Protein AF-A0A101QUZ6-F1 (afdb_monomer)

Structure (mmCIF, N/CA/C/O backbone):
data_AF-A0A101QUZ6-F1
#
_entry.id   AF-A0A101QUZ6-F1
#
loop_
_atom_site.group_PDB
_atom_site.id
_atom_site.type_symbol
_atom_site.label_atom_id
_atom_site.label_alt_id
_atom_site.label_comp_id
_atom_site.label_asym_id
_atom_site.label_entity_id
_atom_site.label_seq_id
_atom_site.pdbx_PDB_ins_code
_atom_site.Cartn_x
_atom_site.Cartn_y
_atom_site.Cartn_z
_atom_site.occupancy
_atom_site.B_iso_or_equiv
_atom_site.auth_seq_id
_atom_site.auth_comp_id
_atom_site.auth_asym_id
_atom_site.auth_atom_id
_atom_site.pdbx_PDB_model_num
ATOM 1 N N . MET A 1 1 ? 76.049 -48.363 -16.299 1.00 42.56 1 MET A N 1
ATOM 2 C CA . MET A 1 1 ? 76.229 -47.305 -15.280 1.00 42.56 1 MET A CA 1
ATOM 3 C C . MET A 1 1 ? 75.412 -46.112 -15.774 1.00 42.56 1 MET A C 1
ATOM 5 O O . MET A 1 1 ? 75.886 -45.398 -16.634 1.00 42.56 1 MET A O 1
ATOM 9 N N . GLY A 1 2 ? 74.082 -46.107 -15.621 1.00 36.84 2 GLY A N 1
ATOM 10 C CA . GLY A 1 2 ? 73.351 -45.710 -14.406 1.00 36.84 2 GLY A CA 1
ATOM 11 C C . GLY A 1 2 ? 73.368 -44.174 -14.322 1.00 36.84 2 GLY A C 1
ATOM 12 O O . GLY A 1 2 ? 74.439 -43.630 -14.116 1.00 36.84 2 GLY A O 1
ATOM 13 N N . ARG A 1 3 ? 72.272 -43.428 -14.489 1.00 41.03 3 ARG A N 1
ATOM 14 C CA . ARG A 1 3 ? 71.003 -43.545 -13.760 1.00 41.03 3 ARG A CA 1
ATOM 15 C C . ARG A 1 3 ? 69.808 -43.028 -14.570 1.00 41.03 3 ARG A C 1
ATOM 17 O O . ARG A 1 3 ? 69.936 -42.165 -15.426 1.00 41.03 3 ARG A O 1
ATOM 24 N N . TYR A 1 4 ? 68.672 -43.611 -14.214 1.00 39.34 4 TYR A N 1
ATOM 25 C CA . TYR A 1 4 ? 67.308 -43.292 -14.598 1.00 39.34 4 TYR A CA 1
ATOM 26 C C . TYR A 1 4 ? 66.916 -41.864 -14.207 1.00 39.34 4 TYR A C 1
ATOM 28 O O . TYR A 1 4 ? 67.157 -41.470 -13.068 1.00 39.34 4 TYR A O 1
ATOM 36 N N . ASP A 1 5 ? 66.228 -41.168 -15.109 1.00 43.84 5 ASP A N 1
ATOM 37 C CA . ASP A 1 5 ? 65.344 -40.060 -14.761 1.00 43.84 5 ASP A CA 1
ATOM 38 C C . ASP A 1 5 ? 63.912 -40.612 -14.711 1.00 43.84 5 ASP A C 1
ATOM 40 O O . ASP A 1 5 ? 63.370 -41.100 -15.707 1.00 43.84 5 ASP A O 1
ATOM 44 N N . ARG A 1 6 ? 63.357 -40.682 -13.502 1.00 41.38 6 ARG A N 1
ATOM 45 C CA . ARG A 1 6 ? 61.979 -41.100 -13.247 1.00 41.38 6 ARG A CA 1
ATOM 46 C C . ARG A 1 6 ? 61.505 -40.433 -11.965 1.00 41.38 6 ARG A C 1
ATOM 48 O O . ARG A 1 6 ? 61.770 -40.956 -10.891 1.00 41.38 6 ARG A O 1
ATOM 55 N N . THR A 1 7 ? 60.728 -39.371 -12.112 1.00 41.31 7 THR A N 1
ATOM 56 C CA . THR A 1 7 ? 59.613 -38.961 -11.239 1.00 41.31 7 THR A CA 1
ATOM 57 C C . THR A 1 7 ? 58.980 -37.729 -11.881 1.00 41.31 7 THR A C 1
ATOM 59 O O . THR A 1 7 ? 59.716 -36.873 -12.340 1.00 41.31 7 THR A O 1
ATOM 62 N N . ARG A 1 8 ? 57.677 -37.489 -11.907 1.00 38.09 8 ARG A N 1
ATOM 63 C CA . ARG A 1 8 ? 56.447 -38.211 -11.569 1.00 38.09 8 ARG A CA 1
ATOM 64 C C . ARG A 1 8 ? 55.339 -37.204 -11.927 1.00 38.09 8 ARG A C 1
ATOM 66 O O . ARG A 1 8 ? 55.593 -36.008 -11.889 1.00 38.09 8 ARG A O 1
ATOM 73 N N . ASP A 1 9 ? 54.175 -37.721 -12.291 1.00 35.62 9 ASP A N 1
ATOM 74 C CA . ASP A 1 9 ? 52.866 -37.062 -12.358 1.00 35.62 9 ASP A CA 1
ATOM 75 C C . ASP A 1 9 ? 52.779 -35.590 -11.917 1.00 35.62 9 ASP A C 1
ATOM 77 O O . ASP A 1 9 ? 52.912 -35.304 -10.729 1.00 35.62 9 ASP A O 1
ATOM 81 N N . GLU A 1 10 ? 52.360 -34.697 -12.819 1.00 37.34 10 GLU A N 1
ATOM 82 C CA . GLU A 1 10 ? 51.477 -33.604 -12.407 1.00 37.34 10 GLU A CA 1
ATOM 83 C C . GLU A 1 10 ? 50.166 -33.668 -13.188 1.00 37.34 10 GLU A C 1
ATOM 85 O O . GLU A 1 10 ? 50.056 -33.478 -14.400 1.00 37.34 10 GLU A O 1
ATOM 90 N N . VAL A 1 11 ? 49.179 -34.071 -12.401 1.00 47.50 11 VAL A N 1
ATOM 91 C CA . VAL A 1 11 ? 47.766 -34.212 -12.670 1.00 47.50 11 VAL A CA 1
ATOM 92 C C . VAL A 1 11 ? 47.163 -32.836 -12.951 1.00 47.50 11 VAL A C 1
ATOM 94 O O . VAL A 1 11 ? 47.577 -31.826 -12.396 1.00 47.50 11 VAL A O 1
ATOM 97 N N . HIS A 1 12 ? 46.148 -32.839 -13.811 1.00 41.09 12 HIS A N 1
ATOM 98 C CA . HIS A 1 12 ? 45.216 -31.745 -14.057 1.00 41.09 12 HIS A CA 1
ATOM 99 C C . HIS A 1 12 ? 44.867 -30.940 -12.790 1.00 41.09 12 HIS A C 1
ATOM 101 O O . HIS A 1 12 ? 44.098 -31.428 -11.963 1.00 41.09 12 HIS A O 1
ATOM 107 N N . ASP A 1 13 ? 45.288 -29.677 -12.709 1.00 36.69 13 ASP A N 1
ATOM 108 C CA . ASP A 1 13 ? 44.627 -28.695 -11.845 1.00 36.69 13 ASP A CA 1
ATOM 109 C C . ASP A 1 13 ? 43.650 -27.861 -12.685 1.00 36.69 13 ASP A C 1
ATOM 111 O O . ASP A 1 13 ? 43.944 -26.779 -13.196 1.00 36.69 13 ASP A O 1
ATOM 115 N N . ARG A 1 14 ? 42.458 -28.431 -12.897 1.00 38.19 14 ARG A N 1
ATOM 116 C CA . ARG A 1 14 ? 41.274 -27.643 -13.237 1.00 38.19 14 ARG A CA 1
ATOM 117 C C . ARG A 1 14 ? 40.796 -27.005 -11.937 1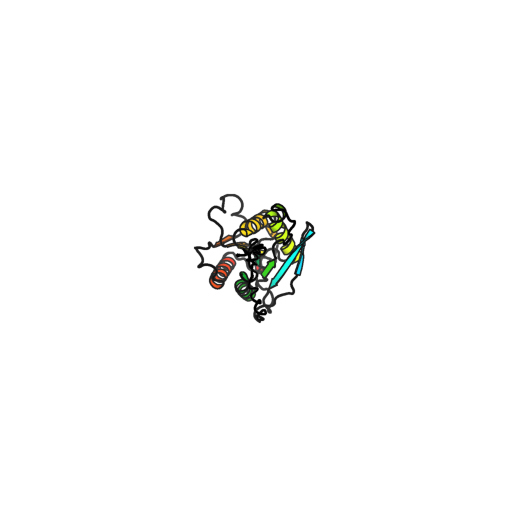.00 38.19 14 ARG A C 1
ATOM 119 O O . ARG A 1 14 ? 40.032 -27.635 -11.212 1.00 38.19 14 ARG A O 1
ATOM 126 N N . SER A 1 15 ? 41.205 -25.765 -11.679 1.00 37.25 15 SER A N 1
ATOM 127 C CA . SER A 1 15 ? 40.630 -24.948 -10.607 1.00 37.25 15 SER A CA 1
ATOM 128 C C . SER A 1 15 ? 39.096 -24.917 -10.719 1.00 37.25 15 SER A C 1
ATOM 130 O O . SER A 1 15 ? 38.573 -24.434 -11.730 1.00 37.25 15 SER A O 1
ATOM 132 N N . PRO A 1 16 ? 38.342 -25.415 -9.723 1.00 38.66 16 PRO A N 1
ATOM 133 C CA . PRO A 1 16 ? 36.901 -25.234 -9.686 1.00 38.66 16 PRO A CA 1
ATOM 134 C C . PRO A 1 16 ? 36.561 -23.835 -9.155 1.00 38.66 16 PRO A C 1
ATOM 136 O O . PRO A 1 16 ? 37.146 -23.349 -8.187 1.00 38.66 16 PRO A O 1
ATOM 139 N N . ALA A 1 17 ? 35.591 -23.194 -9.807 1.00 38.31 17 ALA A N 1
ATOM 140 C CA . ALA A 1 17 ? 34.994 -21.928 -9.394 1.00 38.31 17 ALA A CA 1
ATOM 141 C C . ALA A 1 17 ? 34.542 -21.966 -7.918 1.00 38.31 17 ALA A C 1
ATOM 143 O O . ALA A 1 17 ? 34.085 -23.015 -7.452 1.00 38.31 17 ALA A O 1
ATOM 144 N N . PRO A 1 18 ? 34.610 -20.845 -7.173 1.00 35.91 18 PRO A N 1
ATOM 145 C CA . PRO A 1 18 ? 34.205 -20.835 -5.777 1.00 35.91 18 PRO A CA 1
ATOM 146 C C . PRO A 1 18 ? 32.705 -21.127 -5.665 1.00 35.91 18 PRO A C 1
ATOM 148 O O . PRO A 1 18 ? 31.857 -20.340 -6.093 1.00 35.91 18 PRO A O 1
ATOM 151 N N . ALA A 1 19 ? 32.382 -22.270 -5.060 1.00 34.78 19 ALA A N 1
ATOM 152 C CA . ALA A 1 19 ? 31.044 -22.580 -4.598 1.00 34.78 19 ALA A CA 1
ATOM 153 C C . ALA A 1 19 ? 30.624 -21.498 -3.593 1.00 34.78 19 ALA A C 1
ATOM 155 O O . ALA A 1 19 ? 31.149 -21.416 -2.482 1.00 34.78 19 ALA A O 1
ATOM 156 N N . ARG A 1 20 ? 29.674 -20.646 -3.994 1.00 35.41 20 ARG A N 1
ATOM 157 C CA . ARG A 1 20 ? 28.907 -19.802 -3.077 1.00 35.41 20 ARG A CA 1
ATOM 158 C C . ARG A 1 20 ? 28.127 -20.726 -2.142 1.00 35.41 20 ARG A C 1
ATOM 160 O O . ARG A 1 20 ? 26.983 -21.079 -2.415 1.00 35.41 20 ARG A O 1
ATOM 167 N N . SER A 1 21 ? 28.747 -21.099 -1.029 1.00 32.53 21 SER A N 1
ATOM 168 C CA . SER A 1 21 ? 28.050 -21.592 0.153 1.00 32.53 21 SER A CA 1
ATOM 169 C C . SER A 1 21 ? 27.246 -20.431 0.731 1.00 32.53 21 SER A C 1
ATOM 171 O O . SER A 1 21 ? 27.668 -19.752 1.663 1.00 32.53 21 SER A O 1
ATOM 173 N N . ALA A 1 22 ? 26.088 -20.157 0.131 1.00 36.81 22 ALA A N 1
ATOM 174 C CA . ALA A 1 22 ? 25.053 -19.393 0.795 1.00 36.81 22 ALA A CA 1
ATOM 175 C C . ALA A 1 22 ? 24.593 -20.247 1.976 1.00 36.81 22 ALA A C 1
ATOM 177 O O . ALA A 1 22 ? 23.883 -21.240 1.804 1.00 36.81 22 ALA A O 1
ATOM 178 N N . HIS A 1 23 ? 25.046 -19.889 3.175 1.00 31.53 23 HIS A N 1
ATOM 179 C CA . HIS A 1 23 ? 24.430 -20.340 4.409 1.00 31.53 23 HIS A CA 1
ATOM 180 C C . HIS A 1 23 ? 22.952 -19.952 4.343 1.00 31.53 23 HIS A C 1
ATOM 182 O O . HIS A 1 23 ? 22.574 -18.811 4.594 1.00 31.53 23 HIS A O 1
ATOM 188 N N . ARG A 1 24 ? 22.107 -20.898 3.928 1.00 35.34 24 ARG A N 1
ATOM 189 C CA . ARG A 1 24 ? 20.660 -20.777 4.025 1.00 35.34 24 ARG A CA 1
ATOM 190 C C . ARG A 1 24 ? 20.326 -20.943 5.496 1.00 35.34 24 ARG A C 1
ATOM 192 O O . ARG A 1 24 ? 20.097 -22.057 5.960 1.00 35.34 24 ARG A O 1
ATOM 199 N N . THR A 1 25 ? 20.361 -19.841 6.233 1.00 29.94 25 THR A N 1
ATOM 200 C CA . THR A 1 25 ? 19.826 -19.796 7.588 1.00 29.94 25 THR A CA 1
ATOM 201 C C . THR A 1 25 ? 18.371 -20.257 7.501 1.00 29.94 25 THR A C 1
ATOM 203 O O . THR A 1 25 ? 17.612 -19.702 6.698 1.00 29.94 25 THR A O 1
ATOM 206 N N . PRO A 1 26 ? 17.963 -21.309 8.227 1.00 26.14 26 PRO A N 1
ATOM 207 C CA . PRO A 1 26 ? 16.562 -21.683 8.269 1.00 26.14 26 PRO A CA 1
ATOM 208 C C . PRO A 1 26 ? 15.777 -20.488 8.816 1.00 26.14 26 PRO A C 1
ATOM 210 O O . PRO A 1 26 ? 16.120 -19.947 9.866 1.00 26.14 26 PRO A O 1
ATOM 213 N N . HIS A 1 27 ? 14.755 -20.053 8.074 1.00 33.41 27 HIS A N 1
ATOM 214 C CA . HIS A 1 27 ? 13.806 -19.062 8.570 1.00 33.41 27 HIS A CA 1
ATOM 215 C C . HIS A 1 27 ? 13.252 -19.566 9.907 1.00 33.41 27 HIS A C 1
ATOM 217 O O . HIS A 1 27 ? 12.784 -20.711 9.951 1.00 33.41 27 HIS A O 1
ATOM 223 N N . PRO A 1 28 ? 13.286 -18.759 10.983 1.00 34.59 28 PRO A N 1
ATOM 224 C CA . PRO A 1 28 ? 12.571 -19.120 12.191 1.00 34.59 28 PRO A CA 1
ATOM 225 C C . PRO A 1 28 ? 11.105 -19.306 11.803 1.00 34.59 28 PRO A C 1
ATOM 227 O O . PRO A 1 28 ? 10.523 -18.479 11.096 1.00 34.59 28 PRO A O 1
ATOM 230 N N . ALA A 1 29 ? 10.544 -20.450 12.196 1.00 35.34 29 ALA A N 1
ATOM 231 C CA . ALA A 1 29 ? 9.123 -20.714 12.077 1.00 35.34 29 ALA A CA 1
ATOM 232 C C . ALA A 1 29 ? 8.376 -19.488 12.608 1.00 35.34 29 ALA A C 1
ATOM 234 O O . ALA A 1 29 ? 8.662 -19.050 13.721 1.00 35.34 29 ALA A O 1
ATOM 235 N N . LEU A 1 30 ? 7.493 -18.927 11.775 1.00 44.59 30 LEU A N 1
ATOM 236 C CA . LEU A 1 30 ? 6.631 -17.789 12.085 1.00 44.59 30 LEU A CA 1
ATOM 237 C C . LEU A 1 30 ? 6.100 -17.956 13.509 1.00 44.59 30 LEU A C 1
ATOM 239 O O . LEU A 1 30 ? 5.217 -18.786 13.746 1.00 44.59 30 LEU A O 1
ATOM 243 N N . LEU A 1 31 ? 6.672 -17.209 14.455 1.00 41.16 31 LEU A N 1
ATOM 244 C CA . LEU A 1 31 ? 6.081 -17.067 15.771 1.00 41.16 31 LEU A CA 1
ATOM 245 C C . LEU A 1 31 ? 4.682 -16.524 15.484 1.00 41.16 31 LEU A C 1
ATOM 247 O O . LEU A 1 31 ? 4.551 -15.484 14.836 1.00 41.16 31 LEU A O 1
ATOM 251 N N . ARG A 1 32 ? 3.643 -17.294 15.821 1.00 48.56 32 ARG A N 1
ATOM 252 C CA . ARG A 1 32 ? 2.269 -16.818 15.684 1.00 48.56 32 ARG A CA 1
ATOM 253 C C . ARG A 1 32 ? 2.153 -15.620 16.604 1.00 48.56 32 ARG A C 1
ATOM 255 O O . ARG A 1 32 ? 2.081 -15.778 17.816 1.00 48.56 32 ARG A O 1
ATOM 262 N N . ASP A 1 33 ? 2.220 -14.438 16.017 1.00 59.12 33 ASP A N 1
ATOM 263 C CA . ASP A 1 33 ? 1.879 -13.230 16.725 1.00 59.12 33 ASP A CA 1
ATOM 264 C C . ASP A 1 33 ? 0.356 -13.230 16.874 1.00 59.12 33 ASP A C 1
ATOM 266 O O . ASP A 1 33 ? -0.371 -12.980 15.912 1.00 59.12 33 ASP A O 1
ATOM 270 N N . ASP A 1 34 ? -0.135 -13.573 18.067 1.00 61.84 34 ASP A N 1
ATOM 271 C CA . ASP A 1 34 ? -1.568 -13.599 18.385 1.00 61.84 34 ASP A CA 1
ATOM 272 C C . ASP A 1 34 ? -2.233 -12.215 18.213 1.00 61.84 34 ASP A C 1
ATOM 274 O O . ASP A 1 34 ? -3.463 -12.102 18.215 1.00 61.84 34 ASP A O 1
ATOM 278 N N . ARG A 1 35 ? -1.435 -11.153 18.019 1.00 62.91 35 ARG A N 1
ATOM 279 C CA . ARG A 1 35 ? -1.890 -9.796 17.680 1.00 62.91 35 ARG A CA 1
ATOM 280 C C . ARG A 1 35 ? -2.349 -9.666 16.231 1.00 62.91 35 ARG A C 1
ATOM 282 O O . ARG A 1 35 ? -3.071 -8.724 15.906 1.00 62.91 35 ARG A O 1
ATOM 289 N N . LEU A 1 36 ? -1.970 -10.604 15.364 1.00 78.56 36 LEU A N 1
ATOM 290 C CA . LEU A 1 36 ? -2.207 -10.538 13.930 1.00 78.56 36 LEU A CA 1
ATOM 291 C C . LEU A 1 36 ? -3.049 -11.704 13.428 1.00 78.56 36 LEU A C 1
ATOM 293 O O . LEU A 1 36 ? -2.748 -12.880 13.620 1.00 78.56 36 LEU A O 1
ATOM 297 N N . ARG A 1 37 ? -4.071 -11.373 12.642 1.00 83.56 37 ARG A N 1
ATOM 298 C CA . ARG A 1 37 ? -4.712 -12.321 11.738 1.00 83.56 37 ARG A CA 1
ATOM 299 C C . ARG A 1 37 ? -4.129 -12.134 10.339 1.00 83.56 37 ARG A C 1
ATOM 301 O O . ARG A 1 37 ? -4.593 -11.301 9.562 1.00 83.56 37 ARG A O 1
ATOM 308 N N . THR A 1 38 ? -3.142 -12.956 10.001 1.00 84.44 38 THR A N 1
ATOM 309 C CA . THR A 1 38 ? -2.639 -13.084 8.627 1.00 84.44 38 THR A CA 1
ATOM 310 C C . THR A 1 38 ? -3.601 -13.926 7.792 1.00 84.44 38 THR A C 1
ATOM 312 O O . THR A 1 38 ? -3.894 -15.075 8.131 1.00 84.44 38 THR A O 1
ATOM 315 N N . LEU A 1 39 ? -4.095 -13.371 6.685 1.00 84.88 39 LEU A N 1
ATOM 316 C CA . LEU A 1 39 ? -4.885 -14.131 5.717 1.00 84.88 39 LEU A CA 1
ATOM 317 C C . LEU A 1 39 ? -3.985 -15.053 4.880 1.00 84.88 39 LEU A C 1
ATOM 319 O O . LEU A 1 39 ? -2.802 -14.750 4.692 1.00 84.88 39 LEU A O 1
ATOM 323 N N . PRO A 1 40 ? -4.534 -16.156 4.331 1.00 86.44 40 PRO A N 1
ATOM 324 C CA . PRO A 1 40 ? -3.812 -16.979 3.372 1.00 86.44 40 PRO A CA 1
ATOM 325 C C . PRO A 1 40 ? -3.231 -16.123 2.246 1.00 86.44 40 PRO A C 1
ATOM 327 O O . PRO A 1 40 ? -3.881 -15.195 1.759 1.00 86.44 40 PRO A O 1
ATOM 330 N N . ARG A 1 41 ? -2.004 -16.450 1.833 1.00 87.12 41 ARG A N 1
ATOM 331 C CA . ARG A 1 41 ? -1.336 -15.782 0.715 1.00 87.12 41 ARG A CA 1
ATOM 332 C C . ARG A 1 41 ? -2.228 -15.852 -0.526 1.00 87.12 41 ARG A C 1
ATOM 334 O O . ARG A 1 41 ? -2.626 -16.939 -0.943 1.00 87.12 41 ARG A O 1
ATOM 341 N N . GLY A 1 42 ? -2.525 -14.691 -1.096 1.00 88.31 42 GLY A N 1
ATOM 342 C CA . GLY A 1 42 ? -3.335 -14.551 -2.296 1.00 88.31 42 GLY A CA 1
ATOM 343 C C . GLY A 1 42 ? -2.476 -14.365 -3.538 1.00 88.31 42 GLY A C 1
ATOM 344 O O . GLY A 1 42 ? -1.282 -14.061 -3.461 1.00 88.31 42 GLY A O 1
ATOM 345 N N . THR A 1 43 ? -3.093 -14.541 -4.701 1.00 90.75 43 THR A N 1
ATOM 346 C CA . THR A 1 43 ? -2.470 -14.230 -5.989 1.00 90.75 43 THR A CA 1
ATOM 347 C C . THR A 1 43 ? -3.452 -13.518 -6.890 1.00 90.75 43 THR A C 1
ATOM 349 O O . THR A 1 43 ? -4.609 -13.925 -6.961 1.00 90.75 43 THR A O 1
ATOM 352 N N . LEU A 1 44 ? -2.969 -12.508 -7.602 1.00 90.69 44 LEU A N 1
ATOM 353 C CA . LEU A 1 44 ? -3.723 -11.738 -8.578 1.00 90.69 44 LEU A CA 1
ATOM 354 C C . LEU A 1 44 ? -3.053 -11.885 -9.944 1.00 90.69 44 LEU A C 1
ATOM 356 O O . LEU A 1 44 ? -1.828 -11.847 -10.040 1.00 90.69 44 LEU A O 1
ATOM 360 N N . ILE A 1 45 ? -3.864 -12.052 -10.985 1.00 90.44 45 ILE A N 1
ATOM 361 C CA . ILE A 1 45 ? -3.429 -11.850 -12.366 1.00 90.44 45 ILE A CA 1
ATOM 362 C C . ILE A 1 45 ? -3.744 -10.398 -12.721 1.00 90.44 45 ILE A C 1
ATOM 364 O O . ILE A 1 45 ? -4.898 -9.976 -12.644 1.00 90.44 45 ILE A O 1
ATOM 368 N N . THR A 1 46 ? -2.713 -9.627 -13.032 1.00 86.56 46 THR A N 1
ATOM 369 C CA . THR A 1 46 ? -2.804 -8.213 -13.402 1.00 86.56 46 THR A CA 1
ATOM 370 C C . THR A 1 46 ? -3.359 -8.077 -14.827 1.00 86.56 46 THR A C 1
ATOM 372 O O . THR A 1 46 ? -3.400 -9.064 -15.566 1.00 86.56 46 THR A O 1
ATOM 375 N N . PRO A 1 47 ? -3.808 -6.880 -15.253 1.00 82.75 47 PRO A N 1
ATOM 376 C CA . PRO A 1 47 ? -4.427 -6.698 -16.572 1.00 82.75 47 PRO A CA 1
ATOM 377 C C . PRO A 1 47 ? -3.552 -7.115 -17.761 1.00 82.75 47 PRO A C 1
ATOM 379 O O . PRO A 1 47 ? -4.072 -7.501 -18.801 1.00 82.75 47 PRO A O 1
ATOM 382 N N . ASP A 1 48 ? -2.231 -7.066 -17.604 1.00 83.75 48 ASP A N 1
ATOM 383 C CA . ASP A 1 48 ? -1.251 -7.503 -18.600 1.00 83.75 48 ASP A CA 1
ATOM 384 C C . ASP A 1 48 ? -0.863 -8.990 -18.469 1.00 83.75 48 ASP A C 1
ATOM 386 O O . ASP A 1 48 ? 0.083 -9.446 -19.105 1.00 83.75 48 ASP A O 1
ATOM 390 N N . GLY A 1 49 ? -1.585 -9.760 -17.650 1.00 84.69 49 GLY A N 1
ATOM 391 C CA . GLY A 1 49 ? -1.399 -11.202 -17.486 1.00 84.69 49 GLY A CA 1
ATOM 392 C C . GLY A 1 49 ? -0.332 -11.604 -16.465 1.00 84.69 49 GLY A C 1
ATOM 393 O O . GLY A 1 49 ? -0.118 -12.800 -16.257 1.00 84.69 49 GLY A O 1
ATOM 394 N N . THR A 1 50 ? 0.316 -10.649 -15.793 1.00 85.12 50 THR A N 1
ATOM 395 C CA . THR A 1 50 ? 1.358 -10.954 -14.804 1.00 85.12 50 THR A CA 1
ATOM 396 C C . THR A 1 50 ? 0.750 -11.490 -13.511 1.00 85.12 50 THR A C 1
ATOM 398 O O . THR A 1 50 ? -0.210 -10.954 -12.962 1.00 85.12 50 THR A O 1
ATOM 401 N N . ARG A 1 51 ? 1.318 -12.574 -12.977 1.00 86.94 51 ARG A N 1
ATOM 402 C CA . ARG A 1 51 ? 0.904 -13.120 -11.681 1.00 86.94 51 ARG A CA 1
ATOM 403 C C . ARG A 1 51 ? 1.698 -12.457 -10.563 1.00 86.94 51 ARG A C 1
ATOM 405 O O . ARG A 1 51 ? 2.889 -12.720 -10.421 1.00 86.94 51 ARG A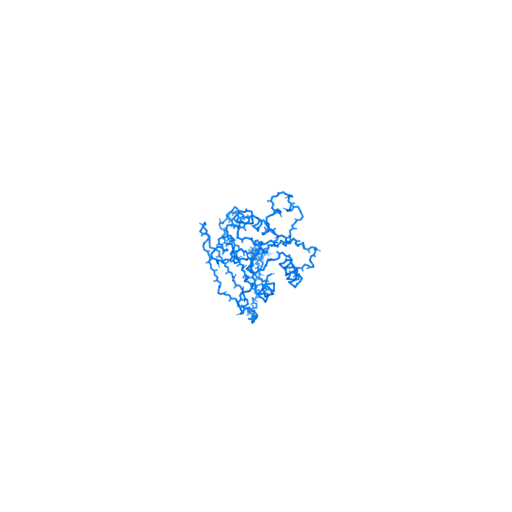 O 1
ATOM 412 N N . ILE A 1 52 ? 1.020 -11.687 -9.720 1.00 86.62 52 ILE A N 1
ATOM 413 C CA . ILE A 1 52 ? 1.586 -11.154 -8.477 1.00 86.62 52 ILE A CA 1
ATOM 414 C C . ILE A 1 52 ? 1.036 -11.917 -7.275 1.00 86.62 52 ILE A C 1
ATOM 416 O O . ILE A 1 52 ? -0.112 -12.373 -7.266 1.00 86.62 52 ILE A O 1
ATOM 420 N N . ALA A 1 53 ? 1.859 -12.073 -6.245 1.00 88.94 53 ALA A N 1
ATOM 421 C CA . ALA A 1 53 ? 1.437 -12.640 -4.973 1.00 88.94 53 ALA A CA 1
ATOM 422 C C . ALA A 1 53 ? 1.305 -11.536 -3.932 1.00 88.94 53 ALA A C 1
ATOM 424 O O . ALA A 1 53 ? 2.119 -10.618 -3.905 1.00 88.94 53 ALA A O 1
ATOM 425 N N . TYR A 1 54 ? 0.313 -11.643 -3.057 1.00 90.12 54 TYR A N 1
ATOM 426 C CA . TYR A 1 54 ? 0.090 -10.663 -2.003 1.00 90.12 54 TYR A CA 1
ATOM 427 C C . TYR A 1 54 ? -0.231 -11.329 -0.668 1.00 90.12 54 TYR A C 1
ATOM 429 O O . TYR A 1 54 ? -0.725 -12.460 -0.599 1.00 90.12 54 TYR A O 1
ATOM 437 N N . ARG A 1 55 ? 0.049 -10.601 0.409 1.00 91.06 55 ARG A N 1
ATOM 438 C CA . ARG A 1 55 ? -0.319 -10.952 1.779 1.00 91.06 55 ARG A CA 1
ATOM 439 C C . ARG A 1 55 ? -1.178 -9.836 2.355 1.00 91.06 55 ARG A C 1
ATOM 441 O O . ARG A 1 55 ? -0.984 -8.659 2.055 1.00 91.06 55 ARG A O 1
ATOM 448 N N . THR A 1 56 ? -2.161 -10.232 3.150 1.00 91.88 56 THR A N 1
ATOM 449 C CA . THR A 1 56 ? -3.023 -9.320 3.894 1.00 91.88 56 THR A CA 1
ATOM 450 C C . THR A 1 56 ? -2.938 -9.674 5.364 1.00 91.88 56 THR A C 1
ATOM 452 O O . THR A 1 56 ? -3.179 -10.821 5.740 1.00 91.88 56 THR A O 1
ATOM 455 N N . ASP A 1 57 ? -2.645 -8.671 6.173 1.00 92.62 57 ASP A N 1
ATOM 456 C CA . ASP A 1 57 ? -2.581 -8.750 7.621 1.00 92.62 57 ASP A CA 1
ATOM 457 C C . ASP A 1 57 ? -3.619 -7.769 8.203 1.00 92.62 57 ASP A C 1
ATOM 459 O O . ASP A 1 57 ? -3.885 -6.703 7.638 1.00 92.62 57 ASP A O 1
ATOM 463 N N . LEU A 1 58 ? -4.296 -8.169 9.279 1.00 92.56 58 LEU A N 1
ATOM 464 C CA . LEU A 1 58 ? -5.275 -7.338 9.983 1.00 92.56 58 LEU A CA 1
ATOM 465 C C . LEU A 1 58 ? -5.374 -7.745 11.455 1.00 92.56 58 LEU A C 1
ATOM 467 O O . LEU A 1 58 ? -5.027 -8.869 11.819 1.00 92.56 58 LEU A O 1
ATOM 471 N N . SER A 1 59 ? -5.924 -6.867 12.293 1.00 89.81 59 SER A N 1
ATOM 472 C CA . SER A 1 59 ? -6.279 -7.227 13.670 1.00 89.81 59 SER A CA 1
ATOM 473 C C . SER A 1 59 ? -7.316 -8.361 13.710 1.00 89.81 59 SER A C 1
ATOM 475 O O . SER A 1 59 ? -8.261 -8.362 12.908 1.00 89.81 59 SER A O 1
ATOM 477 N N . PRO A 1 60 ? -7.237 -9.283 14.690 1.00 85.38 60 PRO A N 1
ATOM 478 C CA . PRO A 1 60 ? -8.302 -10.2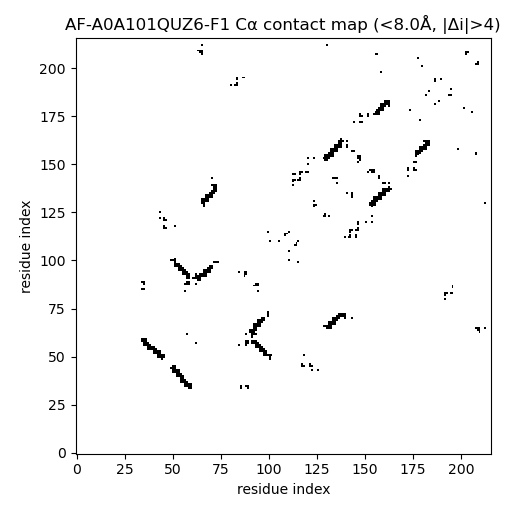36 14.998 1.00 85.38 60 PRO A CA 1
ATOM 479 C C . PRO A 1 60 ? -9.662 -9.576 15.263 1.00 85.38 60 PRO A C 1
ATOM 481 O O . PRO A 1 60 ? -10.698 -10.194 15.027 1.00 85.38 60 PRO A O 1
ATOM 484 N N . ARG A 1 61 ? -9.672 -8.313 15.712 1.00 86.12 61 ARG A N 1
ATOM 485 C CA . ARG A 1 61 ? -10.892 -7.527 15.968 1.00 86.12 61 ARG A CA 1
ATOM 486 C C . ARG A 1 61 ? -11.532 -6.965 14.692 1.00 86.12 61 ARG A C 1
ATOM 488 O O . ARG A 1 61 ? -12.612 -6.387 14.756 1.00 86.12 61 ARG A O 1
ATOM 495 N N . GLY A 1 62 ? -10.896 -7.167 13.539 1.00 81.38 62 GLY A N 1
ATOM 496 C CA . GLY A 1 62 ? -11.308 -6.595 12.262 1.00 81.38 62 GLY A CA 1
ATOM 497 C C . GLY A 1 62 ? -10.760 -5.179 12.039 1.00 81.38 62 GLY A C 1
ATOM 498 O O . GLY A 1 62 ? -10.216 -4.566 12.957 1.00 81.38 62 GLY A O 1
ATOM 499 N N . PRO A 1 63 ? -10.862 -4.658 10.804 1.00 85.81 63 PRO A N 1
ATOM 500 C CA . PRO A 1 63 ? -10.339 -3.341 10.468 1.00 85.81 63 PRO A CA 1
ATOM 501 C C . PRO A 1 63 ? -11.266 -2.213 10.946 1.00 85.81 63 PRO A C 1
ATOM 503 O O . PRO A 1 63 ? -12.476 -2.256 10.712 1.00 85.81 63 PRO A O 1
ATOM 506 N N . ALA A 1 64 ? -10.684 -1.167 11.527 1.00 86.00 64 ALA A N 1
ATOM 507 C CA . ALA A 1 64 ? -11.348 0.057 11.984 1.00 86.00 64 ALA A CA 1
ATOM 508 C C . ALA A 1 64 ? -10.804 1.332 11.303 1.00 86.00 64 ALA A C 1
ATOM 510 O O . ALA A 1 64 ? -11.518 2.331 11.228 1.00 86.00 64 ALA A O 1
ATOM 511 N N . GLY A 1 65 ? -9.585 1.286 10.757 1.00 87.38 65 GLY A N 1
ATOM 512 C CA . GLY A 1 65 ? -8.940 2.379 10.027 1.00 87.38 65 GLY A CA 1
ATOM 513 C C . GLY A 1 65 ? -8.967 2.203 8.502 1.00 87.38 65 GLY A C 1
ATOM 514 O O . GLY A 1 65 ? -9.458 1.182 8.003 1.00 87.38 65 GLY A O 1
ATOM 515 N N . PRO A 1 66 ? -8.448 3.188 7.744 1.00 91.62 66 PRO A N 1
ATOM 516 C CA . PRO A 1 66 ? -8.235 3.040 6.307 1.00 91.62 66 PRO A CA 1
ATOM 517 C C . PRO A 1 66 ? -7.249 1.898 6.007 1.00 91.62 66 PRO A C 1
ATOM 519 O O . PRO A 1 66 ? -6.371 1.608 6.827 1.00 91.62 66 PRO A O 1
ATOM 522 N N . PRO A 1 67 ? -7.367 1.229 4.851 1.00 95.38 67 PRO A N 1
ATOM 523 C CA . PRO A 1 67 ? -6.388 0.235 4.441 1.00 95.38 67 PRO A CA 1
ATOM 524 C C . PRO A 1 67 ? -5.039 0.884 4.128 1.00 95.38 67 PRO A C 1
ATOM 526 O O . PRO A 1 67 ? -4.967 2.030 3.683 1.00 95.38 67 PRO A O 1
ATOM 529 N N . VAL A 1 68 ? -3.974 0.118 4.343 1.00 95.19 68 VAL A N 1
ATOM 530 C CA . VAL A 1 68 ? -2.593 0.523 4.082 1.00 95.19 68 VAL A CA 1
ATOM 531 C C . VAL A 1 68 ? -1.992 -0.427 3.054 1.00 95.19 68 VAL A C 1
ATOM 533 O O . VAL A 1 68 ? -2.029 -1.645 3.238 1.00 95.19 68 VAL A O 1
ATOM 536 N N . LEU A 1 69 ? -1.430 0.123 1.981 1.00 94.31 69 LEU A N 1
ATOM 537 C CA . LEU A 1 69 ? -0.639 -0.618 1.005 1.00 94.31 69 LEU A CA 1
ATOM 538 C C . LEU A 1 69 ? 0.840 -0.284 1.205 1.00 94.31 69 LEU A C 1
ATOM 540 O O . LEU A 1 69 ? 1.252 0.863 1.034 1.00 94.31 69 LEU A O 1
ATOM 544 N N . LEU A 1 70 ? 1.623 -1.299 1.562 1.00 91.75 70 LEU A N 1
ATOM 545 C CA . LEU A 1 70 ? 3.074 -1.202 1.673 1.00 91.75 70 LEU A CA 1
ATOM 546 C C . LEU A 1 70 ? 3.702 -1.493 0.307 1.00 91.75 70 LEU A C 1
ATOM 548 O O . LEU A 1 70 ? 3.434 -2.538 -0.294 1.00 91.75 70 LEU A O 1
ATOM 552 N N . LEU A 1 71 ? 4.525 -0.563 -0.174 1.00 88.81 71 LEU A N 1
ATOM 553 C CA . LEU A 1 71 ? 5.237 -0.644 -1.443 1.00 88.81 71 LEU A CA 1
ATOM 554 C C . LEU A 1 71 ? 6.746 -0.685 -1.181 1.00 88.81 71 LEU A C 1
ATOM 556 O O . LEU A 1 71 ? 7.342 0.301 -0.737 1.00 88.81 71 LEU A O 1
ATOM 560 N N . ASP A 1 72 ? 7.356 -1.825 -1.490 1.00 82.00 72 ASP A N 1
ATOM 561 C CA . ASP A 1 72 ? 8.806 -1.999 -1.460 1.00 82.00 72 ASP A CA 1
ATOM 562 C C . ASP A 1 72 ? 9.444 -1.767 -2.826 1.00 82.00 72 ASP A C 1
ATOM 564 O O . ASP A 1 72 ? 8.838 -1.990 -3.876 1.00 82.00 72 ASP A O 1
ATOM 568 N N . GLY A 1 73 ? 10.715 -1.369 -2.793 1.00 63.47 73 GLY A N 1
ATOM 569 C CA . GLY A 1 73 ? 11.594 -1.473 -3.950 1.00 63.47 73 GLY A CA 1
ATOM 570 C C . GLY A 1 73 ? 11.920 -2.936 -4.304 1.00 63.47 73 GLY A C 1
ATOM 571 O O . GLY A 1 73 ? 11.634 -3.859 -3.536 1.00 63.47 73 GLY A O 1
ATOM 572 N N . PRO A 1 74 ? 12.578 -3.175 -5.449 1.00 53.69 74 PRO A N 1
ATOM 573 C CA . PRO A 1 74 ? 12.872 -4.516 -5.970 1.00 53.69 74 PRO A CA 1
ATOM 574 C C . PRO A 1 74 ? 13.752 -5.386 -5.050 1.00 53.69 74 PRO A C 1
ATOM 576 O O . PRO A 1 74 ? 13.846 -6.595 -5.256 1.00 53.69 74 PRO A O 1
ATOM 579 N N . THR A 1 75 ? 14.384 -4.796 -4.033 1.00 52.03 75 THR A N 1
ATOM 580 C CA . THR A 1 75 ? 15.297 -5.459 -3.089 1.00 52.03 75 THR A CA 1
ATOM 581 C C . THR A 1 75 ? 14.726 -5.638 -1.677 1.00 52.03 75 THR A C 1
ATOM 583 O O . THR A 1 75 ? 15.480 -6.004 -0.776 1.00 52.03 75 THR A O 1
ATOM 586 N N . GLY A 1 76 ? 13.439 -5.352 -1.449 1.00 54.59 76 GLY A N 1
ATOM 587 C CA . GLY A 1 76 ? 12.826 -5.461 -0.118 1.00 54.59 76 GLY A CA 1
ATOM 588 C C . GLY A 1 76 ? 12.861 -6.890 0.436 1.00 54.59 76 GLY A C 1
ATOM 589 O O . GLY A 1 76 ? 12.553 -7.850 -0.281 1.00 54.59 76 GLY A O 1
ATOM 590 N N . HIS A 1 77 ? 13.236 -7.052 1.710 1.00 55.38 77 HIS A N 1
ATOM 591 C CA . HIS A 1 77 ? 13.191 -8.348 2.384 1.00 55.38 77 HIS A CA 1
ATOM 592 C C . HIS A 1 77 ? 11.831 -8.534 3.060 1.00 55.38 77 HIS A C 1
ATOM 594 O O . HIS A 1 77 ? 11.260 -7.614 3.639 1.00 55.38 77 HIS A O 1
ATOM 600 N N . ALA A 1 78 ? 11.316 -9.767 3.034 1.00 52.31 78 ALA A N 1
ATOM 601 C CA . ALA A 1 78 ? 9.967 -10.089 3.506 1.00 52.31 78 ALA A CA 1
ATOM 602 C C . ALA A 1 78 ? 9.689 -9.744 4.988 1.00 52.31 78 ALA A C 1
ATOM 604 O O . ALA A 1 78 ? 8.518 -9.713 5.367 1.00 52.31 78 ALA A O 1
ATOM 605 N N . GLY A 1 79 ? 10.732 -9.500 5.793 1.00 61.34 79 GLY A N 1
ATOM 606 C CA . GLY A 1 79 ? 10.642 -9.163 7.216 1.00 61.34 79 GLY A CA 1
ATOM 607 C C . GLY A 1 79 ? 10.731 -7.669 7.547 1.00 61.34 79 GLY A C 1
ATOM 608 O O . GLY A 1 79 ? 10.381 -7.297 8.662 1.00 61.34 79 GLY A O 1
ATOM 609 N N . ASP A 1 80 ? 11.119 -6.801 6.603 1.00 69.81 80 ASP A N 1
ATOM 610 C CA . ASP A 1 80 ? 11.422 -5.379 6.884 1.00 69.81 80 ASP A CA 1
ATOM 611 C C . ASP A 1 80 ? 10.189 -4.554 7.298 1.00 69.81 80 ASP A C 1
ATOM 613 O O . ASP A 1 80 ? 10.298 -3.390 7.684 1.00 69.81 80 ASP A O 1
ATOM 617 N N . TRP A 1 81 ? 9.001 -5.148 7.193 1.00 80.88 81 TRP A N 1
ATOM 618 C CA . TRP A 1 81 ? 7.727 -4.526 7.530 1.00 80.88 81 TRP A CA 1
ATOM 619 C C . TRP A 1 81 ? 6.937 -5.276 8.587 1.00 80.88 81 TRP A C 1
ATOM 621 O O . TRP A 1 81 ? 5.856 -4.806 8.928 1.00 80.88 81 TRP A O 1
ATOM 631 N N . ASP A 1 82 ? 7.387 -6.435 9.073 1.00 84.94 82 ASP A N 1
ATOM 632 C CA . ASP A 1 82 ? 6.534 -7.280 9.916 1.00 84.94 82 ASP A CA 1
ATOM 633 C C . ASP A 1 82 ? 6.159 -6.562 11.229 1.00 84.94 82 ASP A C 1
ATOM 635 O O . ASP A 1 82 ? 4.978 -6.517 11.578 1.00 84.94 82 ASP A O 1
ATOM 639 N N . ASP A 1 83 ? 7.108 -5.871 11.868 1.00 85.62 83 ASP A N 1
ATOM 640 C CA . ASP A 1 83 ? 6.842 -5.079 13.079 1.00 85.62 83 ASP A CA 1
ATOM 641 C C . ASP A 1 83 ? 5.932 -3.871 12.814 1.00 85.62 83 ASP A C 1
ATOM 643 O O . ASP A 1 83 ? 4.998 -3.609 13.576 1.00 85.62 83 ASP A O 1
ATOM 647 N N . LEU A 1 84 ? 6.158 -3.133 11.719 1.00 86.75 84 LEU A N 1
ATOM 648 C CA . LEU A 1 84 ? 5.275 -2.022 11.347 1.00 86.75 84 LEU A CA 1
ATOM 649 C C . LEU A 1 84 ? 3.866 -2.534 11.021 1.00 86.75 84 LEU A C 1
ATOM 651 O O . LEU A 1 84 ? 2.872 -1.923 11.403 1.00 86.75 84 LEU A O 1
ATOM 655 N N . THR A 1 85 ? 3.780 -3.674 10.338 1.00 89.88 85 THR A N 1
ATOM 656 C CA . THR A 1 85 ? 2.524 -4.335 9.983 1.00 89.88 85 THR A CA 1
ATOM 657 C C . THR A 1 85 ? 1.745 -4.705 11.236 1.00 89.88 85 THR A C 1
ATOM 659 O O . THR A 1 85 ? 0.549 -4.425 11.291 1.00 89.88 85 THR A O 1
ATOM 662 N N . ALA A 1 86 ? 2.410 -5.278 12.245 1.00 89.81 86 ALA A N 1
ATOM 663 C CA . ALA A 1 86 ? 1.805 -5.595 13.535 1.00 89.81 86 ALA A CA 1
ATOM 664 C C . ALA A 1 86 ? 1.163 -4.359 14.171 1.00 89.81 86 ALA A C 1
ATOM 666 O O . ALA A 1 86 ? -0.037 -4.360 14.445 1.00 89.81 86 ALA A O 1
ATOM 667 N N . ARG A 1 87 ? 1.929 -3.272 14.296 1.00 91.06 87 ARG A N 1
ATOM 668 C CA . ARG A 1 87 ? 1.476 -2.022 14.925 1.00 91.06 87 ARG A CA 1
ATOM 669 C C . ARG A 1 87 ? 0.336 -1.346 14.162 1.00 91.06 87 ARG A C 1
ATOM 671 O O . ARG A 1 87 ? -0.660 -0.943 14.751 1.00 91.06 87 ARG A O 1
ATOM 678 N N . LEU A 1 88 ? 0.429 -1.280 12.833 1.00 91.69 88 LEU A N 1
ATOM 679 C CA . LEU A 1 88 ? -0.648 -0.737 12.000 1.00 91.69 88 LEU A CA 1
ATOM 680 C C . LEU A 1 88 ? -1.925 -1.581 12.104 1.00 91.69 88 LEU A C 1
ATOM 682 O O . LEU A 1 88 ? -3.032 -1.044 12.119 1.00 91.69 88 LEU A O 1
ATOM 686 N N . CYS A 1 89 ? -1.795 -2.905 12.192 1.00 92.44 89 CYS A N 1
ATOM 687 C CA . CYS A 1 89 ? -2.943 -3.773 12.412 1.00 92.44 89 CYS A CA 1
ATOM 688 C C . CYS A 1 89 ? -3.564 -3.553 13.794 1.00 92.44 89 CYS A C 1
ATOM 690 O O . CYS A 1 89 ? -4.790 -3.527 13.881 1.00 92.44 89 CYS A O 1
ATOM 692 N N . GLU A 1 90 ? -2.765 -3.370 14.850 1.00 91.12 90 GLU A N 1
ATOM 693 C CA . GLU A 1 90 ? -3.246 -3.041 16.203 1.00 91.12 90 GLU A CA 1
ATOM 694 C C . GLU A 1 90 ? -4.067 -1.744 16.227 1.00 91.12 90 GLU A C 1
ATOM 696 O O . GLU A 1 90 ? -5.129 -1.712 16.852 1.00 91.12 90 GLU A O 1
ATOM 701 N N . ASP A 1 91 ? -3.659 -0.739 15.448 1.00 90.81 91 ASP A N 1
ATOM 702 C CA . ASP A 1 91 ? -4.411 0.507 15.225 1.00 90.81 91 ASP A CA 1
ATOM 703 C C . ASP A 1 91 ? -5.684 0.316 14.374 1.00 90.81 91 ASP A C 1
ATOM 705 O O . ASP A 1 91 ? -6.473 1.240 14.163 1.00 90.81 91 ASP A O 1
ATOM 709 N N . GLY A 1 92 ? -5.925 -0.903 13.889 1.00 91.75 92 GLY A N 1
ATOM 710 C CA . GLY A 1 92 ? -7.112 -1.276 13.132 1.00 91.75 92 GLY A CA 1
ATOM 711 C C . GLY A 1 92 ? -6.972 -1.094 11.624 1.00 91.75 92 GLY A C 1
ATOM 712 O O . GLY A 1 92 ? -7.983 -1.157 10.920 1.00 91.75 92 GLY A O 1
ATOM 713 N N . HIS A 1 93 ? -5.770 -0.885 11.091 1.00 92.88 93 HIS A N 1
ATOM 714 C CA . HIS A 1 93 ? -5.563 -0.862 9.646 1.00 92.88 93 HIS A CA 1
ATOM 715 C C . HIS A 1 93 ? -5.570 -2.280 9.065 1.00 92.88 93 HIS A C 1
ATOM 717 O O . HIS A 1 93 ? -5.090 -3.241 9.668 1.00 92.88 93 HIS A O 1
ATOM 723 N N . ARG A 1 94 ? -6.106 -2.420 7.850 1.00 94.75 94 ARG A N 1
ATOM 724 C CA . ARG A 1 94 ? -5.870 -3.609 7.022 1.00 94.75 94 ARG A CA 1
ATOM 725 C C . ARG A 1 94 ? -4.620 -3.354 6.196 1.00 94.75 94 ARG A C 1
ATOM 727 O O . ARG A 1 94 ? -4.647 -2.483 5.331 1.00 94.75 94 ARG A O 1
ATOM 734 N N . VAL A 1 95 ? -3.561 -4.114 6.443 1.00 94.38 95 VAL A N 1
ATOM 735 C CA . VAL A 1 95 ? -2.266 -3.932 5.787 1.00 94.38 95 VAL A CA 1
ATOM 736 C C . VAL A 1 95 ? -2.126 -4.939 4.653 1.00 94.38 95 VAL A C 1
ATOM 738 O O . VAL A 1 95 ? -2.351 -6.140 4.826 1.00 94.38 95 VAL A O 1
ATOM 741 N N . VAL A 1 96 ? -1.778 -4.451 3.467 1.00 93.25 96 VAL A N 1
ATOM 742 C CA . VAL A 1 96 ? -1.538 -5.265 2.278 1.00 93.25 96 VAL A CA 1
ATOM 743 C C . VAL A 1 96 ? -0.135 -5.005 1.762 1.00 93.25 96 VAL A C 1
ATOM 745 O O . VAL A 1 96 ? 0.329 -3.871 1.721 1.00 93.25 96 VAL A O 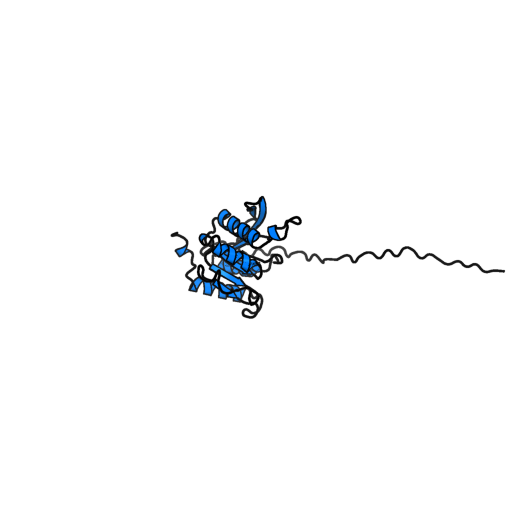1
ATOM 748 N N . ARG A 1 97 ? 0.518 -6.080 1.335 1.00 90.12 97 ARG A N 1
ATOM 749 C CA . ARG A 1 97 ? 1.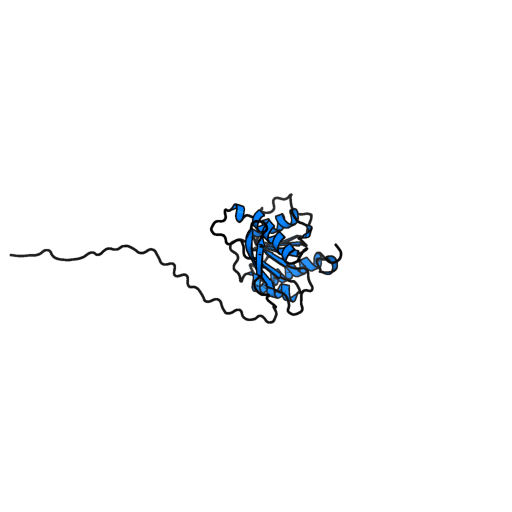816 -6.074 0.658 1.00 90.12 97 ARG A CA 1
ATOM 750 C C . ARG A 1 97 ? 1.761 -7.031 -0.520 1.00 90.12 97 ARG A C 1
ATOM 752 O O . ARG A 1 97 ? 1.119 -8.082 -0.415 1.00 90.12 97 ARG A O 1
ATOM 759 N N . TYR A 1 98 ? 2.431 -6.700 -1.615 1.00 86.75 98 TYR A N 1
ATOM 760 C CA . TYR A 1 98 ? 2.604 -7.616 -2.737 1.00 86.75 98 TYR A CA 1
ATOM 761 C C . TYR A 1 98 ? 4.071 -7.774 -3.095 1.00 86.75 98 TYR A C 1
ATOM 763 O O . TYR A 1 98 ? 4.881 -6.871 -2.914 1.00 86.75 98 TYR A O 1
ATOM 771 N N . GLU A 1 99 ? 4.408 -8.964 -3.571 1.00 79.81 99 GLU A N 1
ATOM 772 C CA . GLU A 1 99 ? 5.733 -9.243 -4.095 1.00 79.81 99 GLU A CA 1
ATOM 773 C C . GLU A 1 99 ? 5.851 -8.614 -5.481 1.00 79.81 99 GLU A C 1
ATOM 775 O O . GLU A 1 99 ? 4.980 -8.811 -6.335 1.00 79.81 99 GLU A O 1
ATOM 780 N N . ALA A 1 100 ? 6.942 -7.876 -5.697 1.00 68.81 100 ALA A N 1
ATOM 781 C CA . ALA A 1 100 ? 7.276 -7.328 -7.001 1.00 68.81 100 ALA A CA 1
ATOM 782 C C . ALA A 1 100 ? 7.317 -8.434 -8.066 1.00 68.81 100 ALA A C 1
ATOM 784 O O . ALA A 1 100 ? 7.566 -9.608 -7.771 1.00 68.81 100 ALA A O 1
ATOM 785 N N . ARG A 1 101 ? 7.086 -8.044 -9.320 1.00 75.44 101 ARG A N 1
ATOM 786 C CA . ARG A 1 101 ? 7.069 -8.945 -10.474 1.00 75.44 101 ARG A CA 1
ATOM 787 C C . ARG A 1 101 ? 8.344 -9.788 -10.522 1.00 75.44 101 ARG A C 1
ATOM 789 O O . ARG A 1 101 ? 9.430 -9.284 -10.793 1.00 75.44 101 ARG A O 1
ATOM 796 N N . ARG A 1 102 ? 8.199 -11.090 -10.275 1.00 63.12 102 ARG A N 1
ATOM 797 C CA . ARG A 1 102 ? 9.263 -12.088 -10.416 1.00 63.12 102 ARG A CA 1
ATOM 798 C C . ARG A 1 102 ? 9.106 -12.794 -11.750 1.00 63.12 102 ARG A C 1
ATOM 800 O O . ARG A 1 102 ? 8.698 -13.949 -11.799 1.00 63.12 102 ARG A O 1
ATOM 807 N N . ASP A 1 103 ? 9.387 -12.073 -12.825 1.00 62.53 103 ASP A N 1
ATOM 808 C CA . ASP A 1 103 ? 9.563 -12.690 -14.134 1.00 62.53 103 ASP A CA 1
ATOM 809 C C . ASP A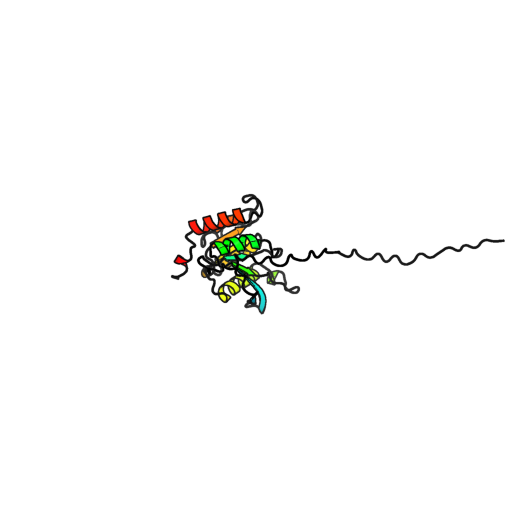 1 103 ? 11.007 -12.468 -14.590 1.00 62.53 103 ASP A C 1
ATOM 811 O O . ASP A 1 103 ? 11.448 -11.340 -14.826 1.00 62.53 103 ASP A O 1
ATOM 815 N N . GLU A 1 104 ? 11.751 -13.570 -14.673 1.00 54.34 104 GLU A N 1
ATOM 816 C CA . GLU A 1 104 ? 13.146 -13.607 -15.118 1.00 54.34 104 GLU A CA 1
ATOM 817 C C . GLU A 1 104 ? 13.295 -13.190 -16.590 1.00 54.34 104 GLU A C 1
ATOM 819 O O . GLU A 1 104 ? 14.395 -12.866 -17.033 1.00 54.34 104 GLU A O 1
ATOM 824 N N . ARG A 1 105 ? 12.191 -13.166 -17.349 1.00 56.62 105 ARG A N 1
ATOM 825 C CA . ARG A 1 105 ? 12.132 -12.754 -18.758 1.00 56.62 105 ARG A CA 1
ATOM 826 C C . ARG A 1 105 ? 11.585 -11.342 -18.954 1.00 56.62 105 ARG A C 1
ATOM 828 O O . ARG A 1 105 ? 11.580 -10.861 -20.084 1.00 56.62 105 ARG A O 1
ATOM 835 N N . ALA A 1 106 ? 11.130 -10.676 -17.890 1.00 61.03 106 ALA A N 1
ATOM 836 C CA . ALA A 1 106 ? 10.625 -9.311 -17.987 1.00 61.03 106 ALA A CA 1
ATOM 837 C C . ALA A 1 106 ? 11.749 -8.327 -18.349 1.00 61.03 106 ALA A C 1
ATOM 839 O O . ALA A 1 106 ? 12.861 -8.401 -17.817 1.00 61.03 106 ALA A O 1
ATOM 840 N N . THR A 1 107 ? 11.448 -7.389 -19.244 1.00 62.72 107 THR A N 1
ATOM 841 C CA . THR A 1 107 ? 12.312 -6.236 -19.526 1.00 62.72 107 THR A CA 1
ATOM 842 C C . THR A 1 107 ? 12.228 -5.215 -18.385 1.00 62.72 107 THR A C 1
ATOM 844 O O . THR A 1 107 ? 11.335 -5.280 -17.539 1.00 62.72 107 THR A O 1
ATOM 847 N N . GLU A 1 108 ? 13.138 -4.239 -18.355 1.00 60.47 108 GLU A N 1
ATOM 848 C CA . GLU A 1 108 ? 13.071 -3.134 -17.384 1.00 60.47 108 GLU A CA 1
ATOM 849 C C . GLU A 1 108 ? 11.757 -2.346 -17.484 1.00 60.47 108 GLU A C 1
ATOM 851 O O . GLU A 1 108 ? 11.200 -1.943 -16.468 1.00 60.47 108 GLU A O 1
ATOM 856 N N . GLU A 1 109 ? 11.185 -2.206 -18.681 1.00 60.91 109 GLU A N 1
ATOM 857 C CA . GLU A 1 109 ? 9.869 -1.580 -18.882 1.00 60.91 109 GLU A CA 1
ATOM 858 C C . GLU A 1 109 ? 8.742 -2.382 -18.216 1.00 60.91 109 GLU A C 1
ATOM 860 O O . GLU A 1 109 ? 7.845 -1.807 -17.602 1.00 60.91 109 GLU A O 1
ATOM 865 N N . MET A 1 110 ? 8.831 -3.715 -18.249 1.00 62.34 110 MET A N 1
ATOM 866 C CA . MET A 1 110 ? 7.882 -4.624 -17.595 1.00 62.34 110 MET A CA 1
ATOM 867 C C . MET A 1 110 ? 8.045 -4.682 -16.065 1.00 62.34 110 MET A C 1
ATOM 869 O O . MET A 1 110 ? 7.186 -5.249 -15.386 1.00 62.34 110 MET A O 1
ATOM 873 N N . ARG A 1 111 ? 9.128 -4.108 -15.521 1.00 64.81 111 ARG A N 1
ATOM 874 C CA . ARG A 1 111 ? 9.405 -3.983 -14.076 1.00 64.81 111 ARG A CA 1
ATOM 875 C C . ARG A 1 111 ? 9.408 -2.536 -13.571 1.00 64.81 111 ARG A C 1
ATOM 877 O O . ARG A 1 111 ? 9.543 -2.311 -12.371 1.00 64.81 111 ARG A O 1
ATOM 884 N N . GLY A 1 112 ? 9.255 -1.564 -14.467 1.00 72.94 112 GLY A N 1
ATOM 885 C CA . GLY A 1 112 ? 9.353 -0.145 -14.151 1.00 72.94 112 GLY A CA 1
ATOM 886 C C . GLY A 1 112 ? 8.184 0.381 -13.314 1.00 72.94 112 GLY A C 1
ATOM 887 O O . GLY A 1 112 ? 7.177 -0.295 -13.095 1.00 72.94 112 GLY A O 1
ATOM 888 N N . ALA A 1 113 ? 8.293 1.644 -12.890 1.00 75.56 113 ALA A N 1
ATOM 889 C CA . ALA A 1 113 ? 7.295 2.310 -12.047 1.00 75.56 113 ALA A CA 1
ATOM 890 C C . ALA A 1 113 ? 5.872 2.270 -12.638 1.00 75.56 113 ALA A C 1
ATOM 892 O O . ALA A 1 113 ? 4.908 2.125 -11.891 1.00 75.56 113 ALA A O 1
ATOM 893 N N . ALA A 1 114 ? 5.727 2.317 -13.967 1.00 82.44 114 ALA A N 1
ATOM 894 C CA . ALA A 1 114 ? 4.427 2.213 -14.628 1.00 82.44 114 ALA A CA 1
ATOM 895 C C . ALA A 1 114 ? 3.774 0.830 -14.439 1.00 82.44 114 ALA A C 1
ATOM 897 O O . ALA A 1 114 ? 2.594 0.753 -14.095 1.00 82.44 114 ALA A O 1
ATOM 898 N N . ALA A 1 115 ? 4.540 -0.254 -14.598 1.00 84.12 115 ALA A N 1
ATOM 899 C CA . ALA A 1 115 ? 4.058 -1.614 -14.361 1.00 84.12 115 ALA A CA 1
ATOM 900 C C . ALA A 1 115 ? 3.711 -1.822 -12.878 1.00 84.12 115 ALA A C 1
ATOM 902 O O . ALA A 1 115 ? 2.625 -2.296 -12.553 1.00 84.12 115 ALA A O 1
ATOM 903 N N . ALA A 1 116 ? 4.577 -1.359 -11.972 1.00 86.00 116 ALA A N 1
ATOM 904 C CA . ALA A 1 116 ? 4.309 -1.395 -10.536 1.00 86.00 116 ALA A CA 1
ATOM 905 C C . ALA A 1 116 ? 3.065 -0.569 -10.147 1.00 86.00 116 ALA A C 1
ATOM 907 O O . ALA A 1 116 ? 2.305 -0.971 -9.267 1.00 86.00 116 ALA A O 1
ATOM 908 N N . THR A 1 117 ? 2.818 0.556 -10.826 1.00 90.19 117 THR A N 1
ATOM 909 C CA . THR A 1 117 ? 1.628 1.398 -10.613 1.00 90.19 117 THR A CA 1
ATOM 910 C C . THR A 1 117 ? 0.361 0.664 -11.034 1.00 90.19 117 THR A C 1
ATOM 912 O O . THR A 1 117 ? -0.629 0.668 -10.299 1.00 90.19 117 THR A O 1
ATOM 915 N N . ALA A 1 118 ? 0.391 -0.002 -12.191 1.00 90.62 118 ALA A N 1
ATOM 916 C CA . ALA A 1 118 ? -0.725 -0.810 -12.669 1.00 90.62 118 ALA A CA 1
ATOM 917 C C . ALA A 1 118 ? -1.036 -1.975 -11.715 1.00 90.62 118 ALA A C 1
ATOM 919 O O . ALA A 1 118 ? -2.207 -2.233 -11.432 1.00 90.62 118 ALA A O 1
ATOM 920 N N . ASP A 1 119 ? -0.006 -2.624 -11.165 1.00 90.88 119 ASP A N 1
ATOM 921 C CA . ASP A 1 119 ? -0.153 -3.707 -10.187 1.00 90.88 119 ASP A CA 1
ATOM 922 C C . ASP A 1 119 ? -0.801 -3.223 -8.894 1.00 90.88 119 ASP A C 1
ATOM 924 O O . ASP A 1 119 ? -1.781 -3.813 -8.435 1.00 90.88 119 ASP A O 1
ATOM 928 N N . ALA A 1 120 ? -0.295 -2.124 -8.330 1.00 92.31 120 ALA A N 1
ATOM 929 C CA . ALA A 1 120 ? -0.847 -1.524 -7.123 1.00 92.31 120 ALA A CA 1
ATOM 930 C C . ALA A 1 120 ? -2.317 -1.114 -7.328 1.00 92.31 120 ALA A C 1
ATOM 932 O O . ALA A 1 120 ? -3.174 -1.437 -6.501 1.00 92.31 120 ALA A O 1
ATOM 933 N N . ALA A 1 121 ? -2.640 -0.486 -8.464 1.00 94.75 121 ALA A N 1
ATOM 934 C CA . ALA A 1 121 ? -4.012 -0.123 -8.809 1.00 94.75 121 ALA A CA 1
ATOM 935 C C . ALA A 1 121 ? -4.924 -1.352 -8.949 1.00 94.75 121 ALA A C 1
ATOM 937 O O . ALA A 1 121 ? -6.041 -1.369 -8.424 1.00 94.75 121 ALA A O 1
ATOM 938 N N . ALA A 1 122 ? -4.461 -2.389 -9.654 1.00 94.19 122 ALA A N 1
ATOM 939 C CA . ALA A 1 122 ? -5.207 -3.627 -9.843 1.00 94.19 122 ALA A CA 1
ATOM 940 C C . ALA A 1 122 ? -5.453 -4.338 -8.508 1.00 94.19 122 ALA A C 1
ATOM 942 O O . ALA A 1 122 ? -6.562 -4.810 -8.262 1.00 94.19 122 ALA A O 1
ATOM 943 N N . LEU A 1 123 ? -4.457 -4.356 -7.622 1.00 94.44 123 LEU A N 1
ATOM 944 C CA . LEU A 1 123 ? -4.557 -4.973 -6.306 1.00 94.44 123 LEU A CA 1
ATOM 945 C C . LEU A 1 123 ? -5.556 -4.248 -5.400 1.00 94.44 123 LEU A C 1
ATOM 947 O O . LEU A 1 123 ? -6.408 -4.899 -4.792 1.00 94.44 123 LEU A O 1
ATOM 951 N N . LEU A 1 124 ? -5.499 -2.915 -5.340 1.00 95.62 124 LEU A N 1
ATOM 952 C CA . LEU A 1 124 ? -6.448 -2.119 -4.555 1.00 95.62 124 LEU A CA 1
ATOM 953 C C . LEU A 1 124 ? -7.890 -2.329 -5.026 1.00 95.62 124 LEU A C 1
ATOM 955 O O . LEU A 1 124 ? -8.786 -2.504 -4.197 1.00 95.62 124 LEU A O 1
ATOM 959 N N . ARG A 1 125 ? -8.111 -2.377 -6.345 1.00 95.81 125 ARG A N 1
ATOM 960 C CA . ARG A 1 125 ? -9.429 -2.664 -6.934 1.00 95.81 125 ARG A CA 1
ATOM 961 C C . ARG A 1 125 ? -9.888 -4.085 -6.636 1.00 95.81 125 ARG A C 1
ATOM 963 O O . ARG A 1 125 ? -11.011 -4.275 -6.184 1.00 95.81 125 ARG A O 1
ATOM 970 N N . HIS A 1 126 ? -9.016 -5.069 -6.841 1.00 95.50 126 HIS A N 1
ATOM 971 C CA . HIS A 1 126 ? -9.320 -6.478 -6.604 1.00 95.50 126 HIS A CA 1
ATOM 972 C C . HIS A 1 126 ? -9.749 -6.746 -5.155 1.00 95.50 126 HIS A C 1
ATOM 974 O O . HIS A 1 126 ? -10.655 -7.539 -4.913 1.00 95.50 126 HIS A O 1
ATOM 980 N N . LEU A 1 127 ? -9.119 -6.069 -4.192 1.00 94.88 127 LEU A N 1
ATOM 981 C CA . LEU A 1 127 ? -9.400 -6.248 -2.768 1.00 94.88 127 LEU A CA 1
ATOM 982 C C . LEU A 1 127 ? -10.488 -5.311 -2.218 1.00 94.88 127 LEU A C 1
ATOM 984 O O . LEU A 1 127 ? -10.832 -5.446 -1.039 1.00 94.88 127 LEU A O 1
ATOM 988 N N . GLY A 1 128 ? -11.002 -4.381 -3.032 1.00 95.19 128 GLY A N 1
ATOM 989 C CA . GLY A 1 128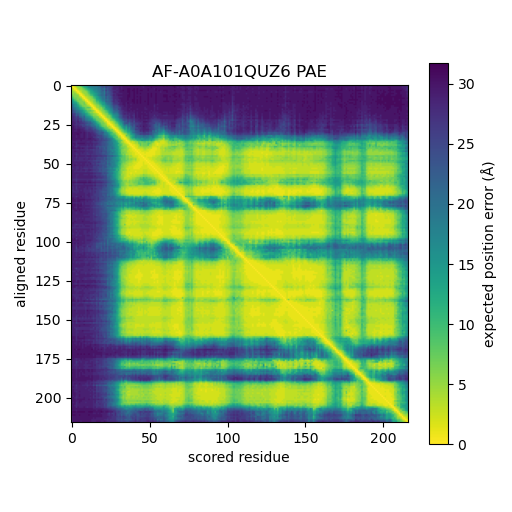 ? -11.988 -3.379 -2.618 1.00 95.19 128 GLY A CA 1
ATOM 990 C C . GLY A 1 128 ? -11.459 -2.436 -1.534 1.00 95.19 128 GLY A C 1
ATOM 991 O O . GLY A 1 128 ? -12.147 -2.191 -0.548 1.00 95.19 128 GLY A O 1
ATOM 992 N N . LEU A 1 129 ? -10.211 -1.977 -1.671 1.00 94.62 129 LEU A N 1
ATOM 993 C CA . LEU A 1 129 ? -9.492 -1.203 -0.647 1.00 94.62 129 LEU A CA 1
ATOM 994 C C . LEU A 1 129 ? -9.330 0.282 -0.976 1.00 94.62 129 LEU A C 1
ATOM 996 O O . LEU A 1 129 ? -8.566 0.969 -0.313 1.00 94.62 129 LEU A O 1
ATOM 1000 N N . ALA A 1 130 ? -10.004 0.784 -2.003 1.00 91.69 130 ALA A N 1
ATOM 1001 C CA . ALA A 1 130 ? -9.949 2.201 -2.331 1.00 91.69 130 ALA A CA 1
ATOM 1002 C C . ALA A 1 130 ? -10.851 3.032 -1.392 1.00 91.69 130 ALA A C 1
ATOM 1004 O O . ALA A 1 130 ? -11.967 2.588 -1.111 1.00 91.69 130 ALA A O 1
ATOM 1005 N N . PRO A 1 131 ? -10.422 4.235 -0.964 1.00 94.12 131 PRO A N 1
ATOM 1006 C CA . PRO A 1 131 ? -9.060 4.770 -1.052 1.00 94.12 131 PRO A CA 1
ATOM 1007 C C . PRO A 1 131 ? -8.135 4.186 0.041 1.00 94.12 131 PRO A C 1
ATOM 1009 O O . PRO A 1 131 ? -8.581 3.881 1.149 1.00 94.12 131 PRO A O 1
ATOM 1012 N N . ALA A 1 132 ? -6.835 4.066 -0.253 1.00 94.94 132 ALA A N 1
ATOM 1013 C CA . ALA A 1 132 ? -5.831 3.504 0.659 1.00 94.94 132 ALA A CA 1
ATOM 1014 C C . ALA A 1 132 ? -4.685 4.472 0.972 1.00 94.94 132 ALA A C 1
ATOM 1016 O O . ALA A 1 132 ? -4.298 5.299 0.147 1.00 94.94 132 ALA A O 1
ATOM 1017 N N . VAL A 1 133 ? -4.090 4.327 2.154 1.00 94.88 133 VAL A N 1
ATOM 1018 C CA . VAL A 1 133 ? -2.820 4.975 2.499 1.00 94.88 133 VAL A CA 1
ATOM 1019 C C . VAL A 1 133 ? -1.683 4.194 1.845 1.00 94.88 133 VAL A C 1
ATOM 1021 O O . VAL A 1 133 ? -1.588 2.979 2.023 1.00 94.88 133 VAL A O 1
ATOM 1024 N N . LEU A 1 134 ? -0.813 4.874 1.101 1.00 93.81 134 LEU A N 1
ATOM 1025 C CA . LEU A 1 134 ? 0.361 4.254 0.490 1.00 93.81 134 LEU A CA 1
ATOM 1026 C C . LEU A 1 134 ? 1.596 4.557 1.334 1.00 93.81 134 LEU A C 1
ATOM 1028 O O . LEU A 1 134 ? 1.938 5.723 1.512 1.00 93.81 134 LEU A O 1
ATOM 1032 N N . VAL A 1 135 ? 2.279 3.521 1.813 1.00 91.81 135 VAL A N 1
ATOM 1033 C CA . VAL A 1 135 ? 3.591 3.649 2.461 1.00 91.81 135 VAL A CA 1
ATOM 1034 C C . VAL A 1 135 ? 4.624 3.083 1.503 1.00 91.81 135 VAL A C 1
ATOM 1036 O O . VAL A 1 135 ? 4.607 1.889 1.213 1.00 91.81 135 VAL A O 1
ATOM 1039 N N . ALA A 1 136 ? 5.496 3.935 0.978 1.00 89.44 136 ALA A N 1
ATOM 1040 C CA . ALA A 1 136 ? 6.418 3.580 -0.088 1.00 89.44 136 ALA A CA 1
ATOM 1041 C C . ALA A 1 136 ? 7.860 3.877 0.305 1.00 89.44 136 ALA A C 1
ATOM 1043 O O . ALA A 1 136 ? 8.171 4.992 0.720 1.00 89.44 136 ALA A O 1
ATOM 1044 N N . ARG A 1 137 ? 8.745 2.891 0.141 1.00 86.31 137 ARG A N 1
ATOM 1045 C CA . ARG A 1 137 ? 10.173 3.037 0.438 1.00 86.31 137 ARG A CA 1
ATOM 1046 C C . ARG A 1 137 ? 10.991 3.242 -0.835 1.00 86.31 137 ARG A C 1
ATOM 1048 O O . ARG A 1 137 ? 10.882 2.469 -1.788 1.00 86.31 137 ARG A O 1
ATOM 1055 N N . SER A 1 138 ? 11.860 4.249 -0.814 1.00 83.19 138 SER A N 1
ATOM 1056 C CA . SER A 1 138 ? 12.876 4.532 -1.826 1.00 83.19 138 SER A CA 1
ATOM 1057 C C . SER A 1 138 ? 12.297 4.558 -3.251 1.00 83.19 138 SER A C 1
ATOM 1059 O O . SER A 1 138 ? 11.461 5.405 -3.570 1.00 83.19 138 SER A O 1
ATOM 1061 N N . GLU A 1 139 ? 12.693 3.621 -4.120 1.00 76.81 139 GLU A N 1
ATOM 1062 C CA . GLU A 1 139 ? 12.244 3.553 -5.515 1.00 76.81 139 GLU A CA 1
ATOM 1063 C C . GLU A 1 139 ? 10.726 3.405 -5.675 1.00 76.81 139 GLU A C 1
ATOM 1065 O O . GLU A 1 139 ? 10.171 3.884 -6.669 1.00 76.81 139 GLU A O 1
ATOM 1070 N N . ALA A 1 140 ? 10.046 2.816 -4.685 1.00 85.50 140 ALA A N 1
ATOM 1071 C CA . ALA A 1 140 ? 8.596 2.667 -4.691 1.00 85.50 140 ALA A CA 1
ATOM 1072 C C . ALA A 1 140 ? 7.850 4.006 -4.556 1.00 85.50 140 ALA A C 1
ATOM 1074 O O . ALA A 1 140 ? 6.663 4.083 -4.881 1.00 85.50 140 ALA A O 1
ATOM 1075 N N . GLY A 1 141 ? 8.530 5.084 -4.143 1.00 86.06 141 GLY A N 1
ATOM 1076 C CA . GLY A 1 141 ? 7.946 6.425 -4.104 1.00 86.06 141 GLY A CA 1
ATOM 1077 C C . GLY A 1 141 ? 7.482 6.910 -5.481 1.00 86.06 141 GLY A C 1
ATOM 1078 O O . GLY A 1 141 ? 6.453 7.578 -5.584 1.00 86.06 141 GLY A O 1
ATOM 1079 N N . ARG A 1 142 ? 8.169 6.508 -6.564 1.00 84.69 142 ARG A N 1
ATOM 1080 C CA . ARG A 1 142 ? 7.734 6.798 -7.945 1.00 84.69 142 ARG A CA 1
ATOM 1081 C C . ARG A 1 142 ? 6.393 6.138 -8.260 1.00 84.69 142 ARG A C 1
ATOM 1083 O O . ARG A 1 142 ? 5.501 6.804 -8.773 1.00 84.69 142 ARG A O 1
ATOM 1090 N N . THR A 1 143 ? 6.236 4.871 -7.883 1.00 87.94 143 THR A N 1
ATOM 1091 C CA . THR A 1 143 ? 4.983 4.117 -8.025 1.00 87.94 143 THR A CA 1
ATOM 1092 C C . THR A 1 143 ? 3.843 4.775 -7.252 1.00 87.94 143 THR A C 1
ATOM 1094 O O . THR A 1 143 ? 2.763 4.982 -7.797 1.00 87.94 143 THR A O 1
ATOM 1097 N N . ALA A 1 144 ? 4.081 5.150 -5.992 1.00 89.81 144 ALA A N 1
ATOM 1098 C CA . ALA A 1 144 ? 3.058 5.752 -5.139 1.00 89.81 144 ALA A CA 1
ATOM 1099 C C . ALA A 1 144 ? 2.556 7.098 -5.687 1.00 89.81 144 ALA A C 1
ATOM 1101 O O . ALA A 1 144 ? 1.350 7.333 -5.757 1.00 89.81 144 ALA A O 1
ATOM 1102 N N . ARG A 1 145 ? 3.477 7.959 -6.138 1.00 88.19 145 ARG A N 1
ATOM 1103 C CA . ARG A 1 145 ? 3.129 9.244 -6.761 1.00 88.19 145 ARG A CA 1
ATOM 1104 C C . ARG A 1 145 ? 2.404 9.070 -8.083 1.00 88.19 145 ARG A C 1
ATOM 1106 O O . ARG A 1 145 ? 1.378 9.706 -8.297 1.00 88.19 145 ARG A O 1
ATOM 1113 N N . GLN A 1 146 ? 2.910 8.198 -8.951 1.00 89.31 146 GLN A N 1
ATOM 1114 C CA . GLN A 1 146 ? 2.274 7.942 -10.237 1.00 89.31 146 GLN A CA 1
ATOM 1115 C C . GLN A 1 146 ? 0.860 7.377 -10.042 1.00 89.31 146 GLN A C 1
ATOM 1117 O O . GLN A 1 146 ? -0.054 7.747 -10.779 1.00 89.31 146 GLN A O 1
ATOM 1122 N N . LEU A 1 147 ? 0.639 6.544 -9.020 1.00 90.75 147 LEU A N 1
ATOM 1123 C CA . LEU A 1 147 ? -0.696 6.065 -8.666 1.00 90.75 147 LEU A CA 1
ATOM 1124 C C . LEU A 1 147 ? -1.614 7.203 -8.201 1.00 90.75 147 LEU A C 1
ATOM 1126 O O . LEU A 1 147 ? -2.743 7.294 -8.674 1.00 90.75 147 LEU A O 1
ATOM 1130 N N . ALA A 1 148 ? -1.123 8.091 -7.334 1.00 90.19 148 ALA A N 1
ATOM 1131 C CA . ALA A 1 148 ? -1.874 9.261 -6.879 1.00 90.19 148 ALA A CA 1
ATOM 1132 C C . ALA A 1 148 ? -2.252 10.206 -8.034 1.00 90.19 148 ALA A C 1
ATOM 1134 O O . ALA A 1 148 ? -3.355 10.736 -8.060 1.00 90.19 148 ALA A O 1
ATOM 1135 N N . GLN A 1 149 ? -1.376 10.364 -9.029 1.00 88.56 149 GLN A N 1
ATOM 1136 C CA . GLN A 1 149 ? -1.643 11.179 -10.219 1.00 88.56 149 GLN A CA 1
ATOM 1137 C C . GLN A 1 149 ? -2.637 10.515 -11.183 1.00 88.56 149 GLN A C 1
ATOM 1139 O O . GLN A 1 149 ? -3.546 11.160 -11.697 1.00 88.56 149 GLN A O 1
ATOM 1144 N N . THR A 1 150 ? -2.452 9.223 -11.468 1.00 89.75 150 THR A N 1
ATOM 1145 C CA . THR A 1 150 ? -3.201 8.521 -12.530 1.00 89.75 150 THR A CA 1
ATOM 1146 C C . THR A 1 150 ? -4.514 7.907 -12.049 1.00 89.75 150 THR A C 1
ATOM 1148 O O . THR A 1 150 ? -5.419 7.674 -12.851 1.00 89.75 150 THR A O 1
ATOM 1151 N N . ALA A 1 151 ? -4.648 7.646 -10.750 1.00 91.00 151 ALA A N 1
ATOM 1152 C CA . ALA A 1 151 ? -5.857 7.115 -10.134 1.00 91.00 151 ALA A CA 1
ATOM 1153 C C . ALA A 1 151 ? -6.055 7.683 -8.711 1.00 91.00 151 ALA A C 1
ATOM 1155 O O . ALA A 1 151 ? -6.061 6.918 -7.744 1.00 91.00 151 ALA A O 1
ATOM 1156 N N . PRO A 1 152 ? -6.277 9.005 -8.568 1.00 90.81 152 PRO A N 1
ATOM 1157 C CA . PRO A 1 152 ? -6.368 9.681 -7.266 1.00 90.81 152 PRO A CA 1
ATOM 1158 C C . PRO A 1 152 ? -7.448 9.095 -6.344 1.00 90.81 152 PRO A C 1
ATOM 1160 O O . PRO A 1 152 ? -7.252 8.988 -5.142 1.00 90.81 152 PRO A O 1
ATOM 1163 N N . HIS A 1 153 ? -8.561 8.599 -6.898 1.00 90.25 153 HIS A N 1
ATOM 1164 C CA . HIS A 1 153 ? -9.630 7.930 -6.138 1.00 90.25 153 HIS A CA 1
ATOM 1165 C C . HIS A 1 153 ? -9.183 6.647 -5.406 1.00 90.25 153 HIS A C 1
ATOM 1167 O O . HIS A 1 153 ? -9.900 6.151 -4.541 1.00 90.25 153 HIS A O 1
ATOM 1173 N N . LEU A 1 154 ? -8.025 6.076 -5.758 1.00 94.19 154 LEU A N 1
ATOM 1174 C CA . LEU A 1 154 ? -7.455 4.911 -5.078 1.00 94.19 154 LEU A CA 1
ATOM 1175 C C . LEU A 1 154 ? -6.566 5.294 -3.890 1.00 94.19 154 LEU A C 1
ATOM 1177 O O . LEU A 1 154 ? -6.228 4.421 -3.090 1.00 94.19 154 LEU A O 1
ATOM 1181 N N . VAL A 1 155 ? -6.188 6.567 -3.764 1.00 94.06 155 VAL A N 1
ATOM 1182 C CA . VAL A 1 155 ? -5.177 7.033 -2.816 1.00 94.06 155 VAL A CA 1
ATOM 1183 C C . VAL A 1 155 ? -5.809 7.969 -1.797 1.00 94.06 155 VAL A C 1
ATOM 1185 O O . VAL A 1 155 ? -6.443 8.959 -2.135 1.00 94.06 155 VAL A O 1
ATOM 1188 N N . LEU A 1 156 ? -5.622 7.655 -0.521 1.00 92.31 156 LEU A N 1
ATOM 1189 C CA . LEU A 1 156 ? -6.031 8.515 0.583 1.00 92.31 156 LEU A CA 1
ATOM 1190 C C . LEU A 1 156 ? -4.906 9.480 0.958 1.00 92.31 156 LEU A C 1
ATOM 1192 O O . LEU A 1 156 ? -5.124 10.677 1.122 1.00 92.31 156 LEU A O 1
ATOM 1196 N N . SER A 1 157 ? -3.690 8.958 1.116 1.00 90.62 157 SER A N 1
ATOM 1197 C CA . SER A 1 157 ? -2.504 9.727 1.505 1.00 90.62 157 SER A CA 1
ATOM 1198 C C . SER A 1 157 ? -1.226 8.988 1.118 1.00 90.62 157 SER A C 1
ATOM 1200 O O . SER A 1 157 ? -1.242 7.767 0.935 1.00 90.62 157 SER A O 1
ATOM 1202 N N . LEU A 1 158 ? -0.121 9.728 1.032 1.00 90.69 158 LEU A N 1
ATOM 1203 C CA . LEU A 1 158 ? 1.203 9.204 0.703 1.00 90.69 158 LEU A CA 1
ATOM 1204 C C . LEU A 1 158 ? 2.154 9.328 1.896 1.00 90.69 158 LEU A C 1
ATOM 1206 O O . LEU A 1 158 ? 2.263 10.391 2.500 1.00 90.69 158 LEU A O 1
ATOM 1210 N N . ILE A 1 159 ? 2.880 8.259 2.203 1.00 89.81 159 ILE A N 1
ATOM 1211 C CA . ILE A 1 159 ? 3.991 8.242 3.156 1.00 89.81 159 ILE A CA 1
ATOM 1212 C C . ILE A 1 159 ? 5.218 7.726 2.407 1.00 89.81 159 ILE A C 1
ATOM 1214 O O . ILE A 1 159 ? 5.257 6.569 1.990 1.00 89.81 159 ILE A O 1
ATOM 1218 N N . LEU A 1 160 ? 6.203 8.594 2.198 1.00 87.81 160 LEU A N 1
ATOM 1219 C CA . LEU A 1 160 ? 7.392 8.326 1.394 1.00 87.81 160 LEU A CA 1
ATOM 1220 C C . LEU A 1 160 ? 8.605 8.210 2.317 1.00 87.81 160 LEU A C 1
ATOM 1222 O O . LEU A 1 160 ? 8.923 9.156 3.034 1.00 87.81 160 LEU A O 1
ATOM 1226 N N . LEU A 1 161 ? 9.251 7.047 2.318 1.00 85.81 161 LEU A N 1
ATOM 1227 C CA . LEU A 1 161 ? 10.398 6.729 3.167 1.00 85.81 161 LEU A CA 1
ATOM 1228 C C . LEU A 1 161 ? 11.674 6.661 2.331 1.00 85.81 161 LEU A C 1
ATOM 1230 O O . LEU A 1 161 ? 11.655 6.111 1.232 1.00 85.81 161 LEU A O 1
ATOM 1234 N N . ASP A 1 162 ? 12.789 7.146 2.872 1.00 78.44 162 ASP A N 1
ATOM 1235 C CA . ASP A 1 162 ? 14.135 6.981 2.299 1.00 78.44 162 ASP A CA 1
ATOM 1236 C C . ASP A 1 162 ? 14.275 7.510 0.860 1.00 78.44 162 ASP A C 1
ATOM 1238 O O . ASP A 1 162 ? 14.962 6.930 0.013 1.00 78.44 162 ASP A O 1
ATOM 12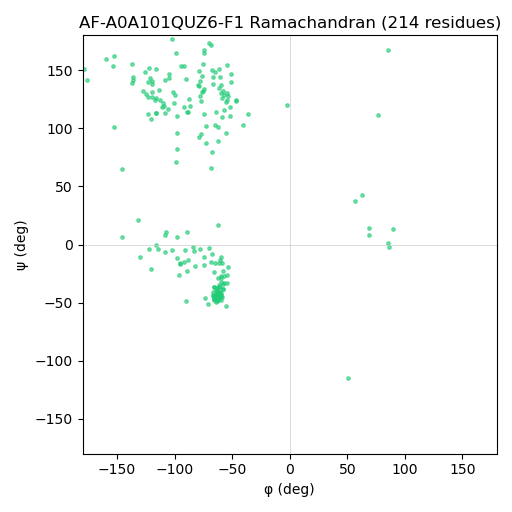42 N N . GLU A 1 163 ? 13.606 8.624 0.558 1.00 65.88 163 GLU A N 1
ATOM 1243 C CA . GLU A 1 163 ? 13.719 9.246 -0.756 1.00 65.88 163 GLU A CA 1
ATOM 1244 C C . GLU A 1 163 ? 15.042 9.994 -0.947 1.00 65.88 163 GLU A C 1
ATOM 1246 O O . GLU A 1 163 ? 15.411 10.822 -0.102 1.00 65.88 163 GLU A O 1
ATOM 1251 N N . PRO A 1 164 ? 15.740 9.779 -2.079 1.00 56.69 164 PRO A N 1
ATOM 1252 C CA . PRO A 1 164 ? 16.962 10.507 -2.350 1.00 56.69 164 PRO A CA 1
ATOM 1253 C C . PRO A 1 164 ? 16.668 12.005 -2.559 1.00 56.69 164 PRO A C 1
ATOM 1255 O O . PRO A 1 164 ? 15.644 12.375 -3.149 1.00 56.69 164 PRO A O 1
ATOM 1258 N N . PRO A 1 165 ? 17.564 12.899 -2.101 1.00 48.19 165 PRO A N 1
ATOM 1259 C CA . PRO A 1 165 ? 17.424 14.332 -2.326 1.00 48.19 165 PRO A CA 1
ATOM 1260 C C . PRO A 1 165 ? 17.354 14.629 -3.831 1.00 48.19 165 PRO A C 1
ATOM 1262 O O . PRO A 1 165 ? 18.157 14.126 -4.610 1.00 48.19 165 PRO A O 1
ATOM 1265 N N . GLY A 1 166 ? 16.377 15.440 -4.247 1.00 53.19 166 GLY A N 1
ATOM 1266 C CA . GLY A 1 166 ? 16.154 15.769 -5.661 1.00 53.19 166 GLY A CA 1
ATOM 1267 C C . GLY A 1 166 ? 15.276 14.778 -6.436 1.00 53.19 166 GLY A C 1
ATOM 1268 O O . GLY A 1 166 ? 14.963 15.055 -7.591 1.00 53.19 166 GLY A O 1
ATOM 1269 N N . ALA A 1 167 ? 14.802 13.683 -5.819 1.00 55.44 167 ALA A N 1
ATOM 1270 C CA . ALA A 1 167 ? 13.682 12.902 -6.369 1.00 55.44 167 ALA A CA 1
ATOM 1271 C C . ALA A 1 167 ? 12.414 13.763 -6.515 1.00 55.44 167 ALA A C 1
ATOM 1273 O O . ALA A 1 167 ? 11.605 13.561 -7.420 1.00 55.44 167 ALA A O 1
ATOM 1274 N N . CYS A 1 168 ? 12.289 14.774 -5.653 1.00 48.41 168 CYS A N 1
ATOM 1275 C CA . CYS A 1 168 ? 11.356 15.876 -5.795 1.00 48.41 168 CYS A CA 1
ATOM 1276 C C . CYS A 1 168 ? 11.931 16.877 -6.809 1.00 48.41 168 CYS A C 1
ATOM 1278 O O . CYS A 1 168 ? 12.693 17.774 -6.442 1.00 48.41 168 CYS A O 1
ATOM 1280 N N . ARG A 1 169 ? 11.576 16.742 -8.089 1.00 41.47 169 ARG A N 1
ATOM 1281 C CA . ARG A 1 169 ? 11.588 17.898 -8.990 1.00 41.47 169 ARG A CA 1
ATOM 1282 C C . ARG A 1 169 ? 10.225 18.581 -8.839 1.00 41.47 169 ARG A C 1
ATOM 1284 O O . ARG A 1 169 ? 9.192 17.946 -9.006 1.00 41.47 169 ARG A O 1
ATOM 1291 N N . ASN A 1 170 ? 10.271 19.834 -8.410 1.00 37.84 170 ASN A N 1
ATOM 1292 C CA . ASN A 1 170 ? 9.254 20.571 -7.656 1.00 37.84 170 ASN A CA 1
ATOM 1293 C C . ASN A 1 170 ? 7.857 20.833 -8.274 1.00 37.84 170 ASN A C 1
ATOM 1295 O O . ASN A 1 170 ? 7.175 21.661 -7.693 1.00 37.84 170 ASN A O 1
ATOM 1299 N N . ASP A 1 171 ? 7.364 20.173 -9.333 1.00 41.50 171 ASP A N 1
ATOM 1300 C CA . ASP A 1 171 ? 6.133 20.678 -10.000 1.00 41.50 171 ASP A CA 1
ATOM 1301 C C . ASP A 1 171 ? 4.956 19.718 -10.288 1.00 41.50 171 ASP A C 1
ATOM 1303 O O . ASP A 1 171 ? 3.876 20.222 -10.564 1.00 41.50 171 ASP A O 1
ATOM 1307 N N . ASP A 1 172 ? 5.039 18.383 -10.159 1.00 42.31 172 ASP A N 1
ATOM 1308 C CA . ASP A 1 172 ? 3.970 17.536 -10.756 1.00 42.31 172 ASP A CA 1
ATOM 1309 C C . ASP A 1 172 ? 3.098 16.692 -9.797 1.00 42.31 172 ASP A C 1
ATOM 1311 O O . ASP A 1 172 ? 2.209 15.978 -10.262 1.00 42.31 172 ASP A O 1
ATOM 1315 N N . ALA A 1 173 ? 3.293 16.713 -8.470 1.00 45.41 173 ALA A N 1
ATOM 1316 C CA . ALA A 1 173 ? 2.537 15.805 -7.577 1.00 45.41 173 ALA A CA 1
ATOM 1317 C C . ALA A 1 173 ? 2.162 16.331 -6.181 1.00 45.41 173 ALA A C 1
ATOM 1319 O O . ALA A 1 173 ? 1.689 15.541 -5.365 1.00 45.41 173 ALA A O 1
ATOM 1320 N N . HIS A 1 174 ? 2.396 17.605 -5.853 1.00 47.38 174 HIS A N 1
ATOM 1321 C CA . HIS A 1 174 ? 2.313 18.021 -4.446 1.00 47.38 174 HIS A CA 1
ATOM 1322 C C . HIS A 1 174 ? 0.895 18.329 -3.926 1.00 47.38 174 HIS A C 1
ATOM 1324 O O . HIS A 1 174 ? 0.690 18.259 -2.719 1.00 47.38 174 HIS A O 1
ATOM 1330 N N . ASP A 1 175 ? -0.102 18.571 -4.787 1.00 52.53 175 ASP A N 1
ATOM 1331 C CA . ASP A 1 175 ? -1.326 19.263 -4.335 1.00 52.53 175 ASP A CA 1
ATOM 1332 C C . ASP A 1 175 ? -2.614 18.431 -4.220 1.00 52.53 175 ASP A C 1
ATOM 1334 O O . ASP A 1 175 ? -3.616 18.947 -3.729 1.00 52.53 175 ASP A O 1
ATOM 1338 N N . THR A 1 176 ? -2.655 17.158 -4.633 1.00 64.38 176 THR A N 1
ATOM 1339 C CA . THR A 1 176 ? -3.936 16.407 -4.624 1.00 64.38 176 THR A CA 1
ATOM 1340 C C . THR A 1 176 ? -4.149 15.545 -3.379 1.00 64.38 176 THR A C 1
ATOM 1342 O O . THR A 1 176 ? -5.293 15.297 -3.003 1.00 64.38 176 THR A O 1
ATOM 1345 N N . HIS A 1 177 ? -3.076 15.098 -2.713 1.00 73.12 177 HIS A N 1
ATOM 1346 C CA . HIS A 1 177 ? -3.170 14.209 -1.551 1.00 73.12 177 HIS A CA 1
ATOM 1347 C C . HIS A 1 177 ? -2.231 14.633 -0.417 1.00 73.12 177 HIS A C 1
ATOM 1349 O O . HIS A 1 177 ? -1.074 14.980 -0.676 1.00 73.12 177 HIS A O 1
ATOM 1355 N N . PRO A 1 178 ? -2.667 14.516 0.852 1.00 78.00 178 PRO A N 1
ATOM 1356 C CA . PRO A 1 178 ? -1.778 14.693 1.988 1.00 78.00 178 PRO A CA 1
ATOM 1357 C C . PRO A 1 178 ? -0.558 13.773 1.875 1.00 78.00 178 PRO A C 1
ATOM 1359 O O . PRO A 1 178 ? -0.699 12.565 1.660 1.00 78.00 178 PRO A O 1
ATOM 1362 N N . THR A 1 179 ? 0.637 14.342 2.048 1.00 80.56 179 THR A N 1
ATOM 1363 C CA . THR A 1 179 ? 1.908 13.619 1.914 1.00 80.56 179 THR A CA 1
ATOM 1364 C C . THR A 1 179 ? 2.794 13.816 3.145 1.00 80.56 179 THR A C 1
ATOM 1366 O O . THR A 1 179 ? 3.007 14.943 3.591 1.00 80.56 179 THR A O 1
ATOM 1369 N N . LEU A 1 180 ? 3.341 12.719 3.670 1.00 76.69 180 LEU A N 1
ATOM 1370 C CA . LEU A 1 180 ? 4.411 12.687 4.665 1.00 76.69 180 LEU A CA 1
ATOM 1371 C C . LEU A 1 180 ? 5.687 12.163 3.999 1.00 76.69 180 LEU A C 1
ATOM 1373 O O . LEU A 1 180 ? 5.693 11.047 3.490 1.00 76.69 180 LEU A O 1
ATOM 1377 N N . ALA A 1 181 ? 6.770 12.936 4.018 1.00 79.94 181 ALA A N 1
ATOM 1378 C CA . ALA A 1 181 ? 8.077 12.488 3.541 1.00 79.94 181 ALA A CA 1
ATOM 1379 C C . ALA A 1 181 ? 9.032 12.339 4.731 1.00 79.94 181 ALA A C 1
ATOM 1381 O O . ALA A 1 181 ? 9.314 13.316 5.424 1.00 79.94 181 ALA A O 1
ATOM 1382 N N . LEU A 1 182 ? 9.518 11.121 4.965 1.00 72.25 182 LEU A N 1
ATOM 1383 C CA . LEU A 1 182 ? 10.482 10.793 6.011 1.00 72.25 182 LEU A CA 1
ATOM 1384 C C . LEU A 1 182 ? 11.797 10.381 5.355 1.00 72.25 182 LEU A C 1
ATOM 1386 O O . LEU A 1 182 ? 11.846 9.470 4.527 1.00 72.25 182 LEU A O 1
ATOM 1390 N N . ARG A 1 183 ? 12.878 11.067 5.720 1.00 66.12 183 ARG A N 1
ATOM 1391 C CA . ARG A 1 183 ? 14.219 10.729 5.244 1.00 66.12 183 ARG A CA 1
ATOM 1392 C C . ARG A 1 183 ? 14.922 9.777 6.203 1.00 66.12 183 ARG A C 1
ATOM 1394 O O . ARG A 1 183 ? 14.688 9.831 7.409 1.00 66.12 183 ARG A O 1
ATOM 1401 N N . ALA A 1 184 ? 15.854 8.999 5.657 1.00 57.44 184 ALA A N 1
ATOM 1402 C CA . ALA A 1 184 ? 16.706 8.073 6.402 1.00 57.44 184 ALA A CA 1
ATOM 1403 C C . ALA A 1 184 ? 17.548 8.744 7.509 1.00 57.44 184 ALA A C 1
ATOM 1405 O O . ALA A 1 184 ? 17.990 8.066 8.427 1.00 57.44 184 ALA A O 1
ATOM 1406 N N . ASP A 1 185 ? 17.807 10.056 7.413 1.00 56.03 185 ASP A N 1
ATOM 1407 C CA . ASP A 1 185 ? 18.548 10.856 8.401 1.00 56.03 185 ASP A CA 1
ATOM 1408 C C . ASP A 1 185 ? 17.638 11.586 9.408 1.00 56.03 185 ASP A C 1
ATOM 1410 O O . ASP A 1 185 ? 18.104 12.041 10.450 1.00 56.03 185 ASP A O 1
ATOM 1414 N N . GLN A 1 186 ? 16.343 11.706 9.102 1.00 48.72 186 GLN A N 1
ATOM 1415 C CA . GLN A 1 186 ? 15.325 12.370 9.930 1.00 48.72 186 GLN A CA 1
ATOM 1416 C C . GLN A 1 186 ? 14.564 11.378 10.826 1.00 48.72 186 GLN A C 1
ATOM 1418 O O . GLN A 1 186 ? 13.928 11.787 11.794 1.00 48.72 186 GLN A O 1
ATOM 1423 N N . ALA A 1 187 ? 14.651 10.082 10.528 1.00 49.50 187 ALA A N 1
ATOM 1424 C CA . ALA A 1 187 ? 14.268 8.990 11.408 1.00 49.50 187 ALA A CA 1
ATOM 1425 C C . ALA A 1 187 ? 15.535 8.187 11.699 1.00 49.50 187 ALA A C 1
ATOM 1427 O O . ALA A 1 187 ? 16.195 7.746 10.763 1.00 49.50 187 ALA A O 1
ATOM 1428 N N . THR A 1 188 ?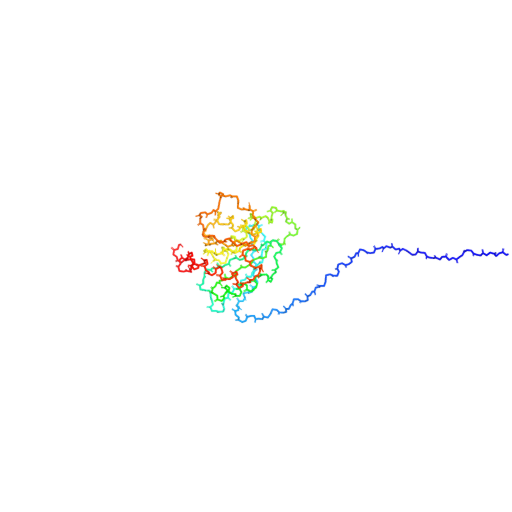 15.901 7.983 12.966 1.00 42.38 188 THR A N 1
ATOM 1429 C CA . THR A 1 188 ? 16.921 6.979 13.309 1.00 42.38 188 THR A CA 1
ATOM 1430 C C . THR A 1 188 ? 16.598 5.687 12.551 1.00 42.38 188 THR A C 1
ATOM 1432 O O . THR A 1 188 ? 15.457 5.220 12.626 1.00 42.38 188 THR A O 1
ATOM 1435 N N . PRO A 1 189 ? 17.537 5.169 11.744 1.00 46.69 189 PRO A N 1
ATOM 1436 C CA . PRO A 1 189 ? 17.213 4.297 10.628 1.00 46.69 189 PRO A CA 1
ATOM 1437 C C . PRO A 1 189 ? 16.492 3.050 11.136 1.00 46.69 189 PRO A C 1
ATOM 1439 O O . PRO A 1 189 ? 16.965 2.387 12.055 1.00 46.69 189 PRO A O 1
ATOM 1442 N N . HIS A 1 190 ? 15.359 2.730 10.512 1.00 59.75 190 HIS A N 1
ATOM 1443 C CA . HIS A 1 190 ? 14.645 1.459 10.675 1.00 59.75 190 HIS A CA 1
ATOM 1444 C C . HIS A 1 190 ? 13.972 1.171 12.029 1.00 59.75 190 HIS A C 1
ATOM 1446 O O . HIS A 1 190 ? 13.557 0.033 12.217 1.00 59.75 190 HIS A O 1
ATOM 1452 N N . ASP A 1 191 ? 13.770 2.133 12.939 1.00 74.19 191 ASP A N 1
ATOM 1453 C CA . ASP A 1 191 ? 12.940 1.851 14.124 1.00 74.19 191 ASP A CA 1
ATOM 1454 C C . ASP A 1 191 ? 11.437 1.792 13.759 1.00 74.19 191 ASP A C 1
ATOM 1456 O O . ASP A 1 191 ? 10.840 2.828 13.429 1.00 74.19 191 ASP A O 1
ATOM 1460 N N . PRO A 1 192 ? 10.778 0.616 13.829 1.00 76.25 192 PRO A N 1
ATOM 1461 C CA . PRO A 1 192 ? 9.374 0.483 13.447 1.00 76.25 192 PRO A CA 1
ATOM 1462 C C . PRO A 1 192 ? 8.435 1.260 14.374 1.00 76.25 192 PRO A C 1
ATOM 1464 O O . PRO A 1 192 ? 7.330 1.601 13.958 1.00 76.25 192 PRO A O 1
ATOM 1467 N N . HIS A 1 193 ? 8.850 1.539 15.617 1.00 81.50 193 HIS A N 1
ATOM 1468 C CA . HIS A 1 193 ? 8.049 2.306 16.569 1.00 81.50 193 HIS A CA 1
ATOM 1469 C C . HIS A 1 193 ? 7.969 3.782 16.171 1.00 81.50 193 HIS A C 1
ATOM 1471 O O . HIS A 1 193 ? 6.874 4.320 16.050 1.00 81.50 193 HIS A O 1
ATOM 1477 N N . THR A 1 194 ? 9.106 4.425 15.912 1.00 81.38 194 THR A N 1
ATOM 1478 C CA . THR A 1 194 ? 9.155 5.829 15.480 1.00 81.38 194 THR A CA 1
ATOM 1479 C C . THR A 1 194 ? 8.409 6.030 14.160 1.00 81.38 194 THR A C 1
ATOM 1481 O O . THR A 1 194 ? 7.654 6.989 14.001 1.00 81.38 194 THR A O 1
ATOM 1484 N N . LEU A 1 195 ? 8.567 5.095 13.217 1.00 82.56 195 LEU A N 1
ATOM 1485 C CA . LEU A 1 195 ? 7.826 5.128 11.959 1.00 82.56 195 LEU A CA 1
ATOM 1486 C C . LEU A 1 195 ? 6.314 5.005 12.191 1.00 82.56 195 LEU A C 1
ATOM 1488 O O . LEU A 1 195 ? 5.539 5.778 11.632 1.00 82.56 195 LEU A O 1
ATOM 1492 N N . HIS A 1 196 ? 5.891 4.057 13.027 1.00 88.81 196 HIS A N 1
ATOM 1493 C CA . HIS A 1 196 ? 4.487 3.876 13.392 1.00 88.81 196 HIS A CA 1
ATOM 1494 C C . HIS A 1 196 ? 3.891 5.130 14.045 1.00 88.81 196 HIS A C 1
ATOM 1496 O O . HIS A 1 196 ? 2.812 5.566 13.644 1.00 88.81 196 HIS A O 1
ATOM 1502 N N . GLU A 1 197 ? 4.609 5.750 14.980 1.00 87.12 197 GLU A N 1
ATOM 1503 C CA . GLU A 1 197 ? 4.169 6.962 15.671 1.00 87.12 197 GLU A CA 1
ATOM 1504 C C . GLU A 1 197 ? 3.983 8.136 14.700 1.00 87.12 197 GLU A C 1
ATOM 1506 O O . GLU A 1 197 ? 2.919 8.763 14.691 1.00 87.12 197 GLU A O 1
ATOM 1511 N N . ALA A 1 198 ? 4.965 8.372 13.823 1.00 85.75 198 ALA A N 1
ATOM 1512 C CA . ALA A 1 198 ? 4.905 9.424 12.810 1.00 85.75 198 ALA A CA 1
ATOM 1513 C C . ALA A 1 198 ? 3.743 9.215 11.824 1.00 85.75 198 ALA A C 1
ATOM 1515 O O . ALA A 1 198 ? 3.029 10.163 11.484 1.00 85.75 198 ALA A O 1
ATOM 1516 N N . ILE A 1 199 ? 3.512 7.969 11.392 1.00 86.94 199 ILE A N 1
ATOM 1517 C CA . ILE A 1 199 ? 2.369 7.612 10.542 1.00 86.94 199 ILE A CA 1
ATOM 1518 C C . ILE A 1 199 ? 1.058 7.876 11.284 1.00 86.94 199 ILE A C 1
ATOM 1520 O O . ILE A 1 199 ? 0.165 8.526 10.741 1.00 86.94 199 ILE A O 1
ATOM 1524 N N . GLY A 1 200 ? 0.943 7.419 12.531 1.00 85.94 200 GLY A N 1
ATOM 1525 C CA . GLY A 1 200 ? -0.251 7.615 13.344 1.00 85.94 200 GLY A CA 1
ATOM 1526 C C . GLY A 1 200 ? -0.569 9.095 13.566 1.00 85.94 200 GLY A C 1
ATOM 1527 O O . GLY A 1 200 ? -1.723 9.506 13.435 1.00 85.94 200 GLY A O 1
ATOM 1528 N N . GLU A 1 201 ? 0.436 9.919 13.867 1.00 86.69 201 GLU A N 1
ATOM 1529 C CA . GLU A 1 201 ? 0.266 11.368 14.021 1.00 86.69 201 GLU A CA 1
ATOM 1530 C C . GLU A 1 201 ? -0.200 12.019 12.718 1.00 86.69 201 GLU A C 1
ATOM 1532 O O . GLU A 1 201 ? -1.165 12.789 12.710 1.00 86.69 201 GLU A O 1
ATOM 1537 N N . PHE A 1 202 ? 0.435 11.667 11.604 1.00 85.44 202 PHE A N 1
ATOM 1538 C CA . PHE A 1 202 ? 0.079 12.185 10.293 1.00 85.44 202 PHE A CA 1
ATOM 1539 C C . PHE A 1 202 ? -1.359 11.831 9.891 1.00 85.44 202 PHE A C 1
ATOM 1541 O O . PHE A 1 202 ? -2.103 12.709 9.445 1.00 85.44 202 PHE A O 1
ATOM 1548 N N . LEU A 1 203 ? -1.784 10.580 10.092 1.00 85.88 203 LEU A N 1
ATOM 1549 C CA . LEU A 1 203 ? -3.148 10.143 9.779 1.00 85.88 203 LEU A CA 1
ATOM 1550 C C . LEU A 1 203 ? -4.193 10.831 10.670 1.00 85.88 203 LEU A C 1
ATOM 1552 O O . LEU A 1 203 ? -5.257 11.212 10.184 1.00 85.88 203 LEU A O 1
ATOM 1556 N N . ARG A 1 204 ? -3.878 11.074 11.951 1.00 86.38 204 ARG A N 1
ATOM 1557 C CA . ARG A 1 204 ? -4.740 11.872 12.843 1.00 86.38 204 ARG A CA 1
ATOM 1558 C C . ARG A 1 204 ? -4.850 13.325 12.382 1.00 86.38 204 ARG A C 1
ATOM 1560 O O . ARG A 1 204 ? -5.951 13.867 12.350 1.00 86.38 204 ARG A O 1
ATOM 1567 N N . ARG A 1 205 ? -3.730 13.951 12.006 1.00 84.56 205 ARG A N 1
ATOM 1568 C CA . ARG A 1 205 ? -3.678 15.360 11.576 1.00 84.56 205 ARG A CA 1
ATOM 1569 C C . ARG A 1 205 ? -4.429 15.612 10.271 1.00 84.56 205 ARG A C 1
ATOM 1571 O O . ARG A 1 205 ? -5.032 16.664 10.108 1.00 84.56 205 ARG A O 1
ATOM 1578 N N . THR A 1 206 ? -4.369 14.666 9.342 1.00 78.00 206 THR A N 1
ATOM 1579 C CA . THR A 1 206 ? -4.975 14.790 8.006 1.00 78.00 206 THR A CA 1
ATOM 1580 C C . THR A 1 206 ? -6.453 14.413 7.972 1.00 78.00 206 THR A C 1
ATOM 1582 O O . THR A 1 206 ? -7.078 14.517 6.923 1.00 78.00 206 THR A O 1
ATOM 1585 N N . GLY A 1 207 ? -7.025 13.973 9.100 1.00 69.50 207 GLY A N 1
ATOM 1586 C CA . GLY A 1 207 ? -8.413 13.516 9.160 1.00 69.50 207 GLY A CA 1
ATOM 1587 C C . GLY A 1 207 ? -8.658 12.207 8.407 1.00 69.50 207 GLY A C 1
ATOM 1588 O O . GLY A 1 207 ? -9.803 11.782 8.317 1.00 69.50 207 GLY A O 1
ATOM 1589 N N . ALA A 1 208 ? -7.606 11.536 7.920 1.00 62.47 208 ALA A N 1
ATOM 1590 C CA . ALA A 1 208 ? -7.649 10.267 7.197 1.00 62.47 208 ALA A CA 1
ATOM 1591 C C . ALA A 1 208 ? -8.077 9.110 8.124 1.00 62.47 208 ALA A C 1
ATOM 1593 O O . ALA A 1 208 ? -7.323 8.190 8.434 1.00 62.47 208 ALA A O 1
ATOM 1594 N N . THR A 1 209 ? -9.318 9.165 8.596 1.00 56.53 209 THR A N 1
ATOM 1595 C CA . THR A 1 209 ? -9.977 8.149 9.409 1.00 56.53 209 THR A CA 1
ATOM 1596 C C . THR A 1 209 ? -11.157 7.594 8.622 1.00 56.53 209 THR A C 1
ATOM 1598 O O . THR A 1 209 ? -11.746 8.270 7.781 1.00 56.53 209 THR A O 1
ATOM 1601 N N . ARG A 1 210 ? -11.518 6.331 8.869 1.00 50.66 210 ARG A N 1
ATOM 1602 C CA . ARG A 1 210 ? -12.508 5.584 8.071 1.00 50.66 210 ARG A CA 1
ATOM 1603 C C . ARG A 1 210 ? -13.868 6.289 7.912 1.00 50.66 210 ARG A C 1
ATOM 1605 O O . ARG A 1 210 ? -14.611 5.947 6.996 1.00 50.66 210 ARG A O 1
ATOM 1612 N N . LYS A 1 211 ? -14.201 7.253 8.777 1.00 41.47 211 LYS A N 1
ATOM 1613 C CA . LYS A 1 211 ? -15.478 7.973 8.746 1.00 41.47 211 LYS A CA 1
ATOM 1614 C C . LYS A 1 211 ? -15.687 8.766 7.446 1.00 41.47 211 LYS A C 1
ATOM 1616 O O . LYS A 1 211 ? -16.825 8.846 6.997 1.00 41.47 211 LYS A O 1
ATOM 1621 N N . ASP A 1 212 ? -14.613 9.221 6.802 1.00 41.47 212 ASP A N 1
ATOM 1622 C CA . ASP A 1 212 ? -14.701 10.048 5.590 1.00 41.47 212 ASP A CA 1
ATOM 1623 C C . ASP A 1 212 ? -14.680 9.230 4.284 1.00 41.47 212 ASP A C 1
ATOM 1625 O O . ASP A 1 212 ? -15.092 9.714 3.236 1.00 41.47 212 ASP A O 1
ATOM 1629 N N . ALA A 1 213 ? -14.289 7.950 4.337 1.00 40.88 213 ALA A N 1
ATOM 1630 C CA . ALA A 1 213 ? -14.245 7.063 3.167 1.00 40.88 213 ALA A CA 1
ATOM 1631 C C . ALA A 1 213 ? -15.603 6.416 2.817 1.00 40.88 213 ALA A C 1
ATOM 1633 O O . ALA A 1 213 ? -15.709 5.704 1.824 1.00 40.88 213 ALA A O 1
ATOM 1634 N N . ALA A 1 214 ? -16.638 6.618 3.640 1.00 37.38 214 ALA A N 1
ATOM 1635 C CA . ALA A 1 214 ? -17.941 5.964 3.491 1.00 37.38 214 ALA A CA 1
ATOM 1636 C C . ALA A 1 214 ? -19.007 6.822 2.778 1.00 37.38 214 ALA A C 1
ATOM 1638 O O . ALA A 1 214 ? -20.171 6.427 2.775 1.00 37.38 214 ALA A O 1
ATOM 1639 N N . HIS A 1 215 ? -18.662 8.001 2.249 1.00 31.06 215 HIS A N 1
ATOM 1640 C CA . HIS A 1 215 ? -19.622 8.959 1.665 1.00 31.06 215 HIS A CA 1
ATOM 1641 C C . HIS A 1 215 ? -19.226 9.506 0.278 1.00 31.06 215 HIS A C 1
ATOM 1643 O O . HIS A 1 215 ? -19.741 10.548 -0.125 1.00 31.06 215 HIS A O 1
ATOM 1649 N N . ALA A 1 216 ? -18.357 8.816 -0.465 1.00 31.67 216 ALA A N 1
ATOM 1650 C CA . ALA A 1 216 ? -18.017 9.173 -1.846 1.00 31.67 216 ALA A CA 1
ATOM 1651 C C . ALA A 1 216 ? -18.486 8.099 -2.833 1.00 31.67 216 ALA A C 1
ATOM 1653 O O . ALA A 1 216 ? -18.260 6.902 -2.539 1.00 31.67 216 ALA A O 1
#

pLDDT: mean 71.81, std 21.1, range [26.14, 95.81]

Nearest PDB structures (foldseek):
  6y9f-assembly1_A  TM=8.009E-01  e=3.231E-06  synthetic construct
  7jqz-assembly1_J  TM=7.200E-01  e=4.869E-07  Burkholderia orbicola MC0-3
  4k2a-assembly2_B  TM=7.658E-01  e=1.515E-06  Bradyrhizobium elkanii
  6xy9-assembly1_A  TM=7.393E-01  e=9.149E-07  Bradyrhizobium elkanii USDA 94
  6tj2-assembly1_C  TM=7.497E-01  e=3.665E-04  Paenibacillus sp. VTT E-133280

Mean predicted aligned error: 13.17 Å

InterPro domains:
  IPR000073 Alpha/beta hydrolase fold-1 [PF00561] (66-174)
  IPR029058 Alpha/Beta hydrolase fold [G3DSA:3.40.50.1820] (8-215)
  IPR029058 Alpha/Beta hydrolase fold [SSF53474] (43-198)
  IPR050471 AB hydrolase [PTHR43433] (43-201)

Sequence (216 aa):
MGRYDRTRDEVHDRSPAPARSAHRTPHPALLRDDRLRTLPRGTLITPDGTRIAYRTDLSPRGPAGPPVLLLDGPTGHAGDWDDLTARLCEDGHRVVRYEARRDERATEEMRGAAAATADAAALLRHLGLAPAVLVARSEAGRTARQLAQTAPHLVLSLILLDEPPGACRNDDAHDTHPTLALRADQATPHDPHTLHEAIGEFLRRTGATRKDAAHA

Secondary structure (DSSP, 8-state):
--------------PPP-------PPPPP----TT-EEPPPEEEE-TTS-EEEEEEEE-TT---S--EEEE--TT--TTTTHHHHHHHHHTT--EEEE-----TT--HHHHSHHHHHHHHHHHHHHHT--SEEEEEETTHHHHHHHHHHH-GGGEEEEEEESPPTTS--TTSSSSSS-EEEE-TTTS-TT-HHHHHHHHHHHHHHTT-SGGGTT--

Foldseek 3Di:
DDDDDDDDDDDDPPPDDDPPPPPPDPDPDPPPPLQKDKDPWDWDQFPVRAIKIKIKIAGPVAAFWAEEEEAEDLPDDPCLCPLLSSLCRNVRYIYMYIHQGPDPPDDCVCRALVVLLSVLVRVCVVVVRWQYEYEYEERCQSNLQVNCQPPVRNYAAYEYEAYDPPPCPDDDGDPSHHYHYYHCVNDVHRDSVVVNVVVVVSCVVSVRGPVVVPPD

Organism: NCBI:txid68231

Radius of gyration: 24.02 Å; Cα contacts (8 Å, |Δi|>4): 316; chains: 1; bounding box: 96×68×38 Å

Solvent-accessible surface area (backbone atoms only — not comparable to full-atom values): 12929 Å² total; per-residue (Å²): 135,87,82,85,90,85,86,74,90,85,74,89,81,76,83,74,78,85,78,80,78,71,81,77,72,77,76,74,75,79,75,81,53,87,67,50,41,69,50,77,76,44,73,46,71,36,98,89,68,48,72,36,42,33,42,40,37,22,20,79,88,45,67,67,37,45,29,34,39,49,37,62,37,99,80,64,59,95,64,83,46,50,67,38,48,48,54,44,10,67,69,11,17,35,35,35,40,60,55,70,83,85,54,94,82,56,52,70,73,69,67,28,52,69,42,51,23,52,45,54,54,48,48,35,60,75,70,69,38,61,44,18,35,35,41,16,34,38,73,19,35,55,20,52,51,50,31,41,72,78,43,44,78,46,42,55,32,41,36,34,32,49,57,61,89,70,74,70,66,94,80,86,75,79,86,87,48,60,70,47,80,45,38,58,87,80,39,76,73,86,47,47,65,63,52,47,52,53,50,52,52,50,36,63,74,69,59,65,43,45,81,70,72,77,79,120